Protein 2PG4 (pdb70)

InterPro domains:
  IPR036388 Winged helix-like DNA-binding domain superfamily [G3DSA:1.10.10.10] (1-94)
  IPR036390 Winged helix DNA-binding domain superfamily [SSF46785] (1-92)
  IPR054040 ArnR1-like, winged-helix domain [PF22166] (4-92)

B-factor: mean 49.23, std 8.47, range [29.25, 85.76]

Sequence (180 aa):
DDDETLRLQFGHLIRILPTLLEFEKKGYEPSLAEIVKASGVSEEKTFFGLKDRLIRRAGLVKEETLSYRVKTLKLTEEKGRRLAECLEKCRDVLDDETLRLQFGHLIRILPTLLEFEKKGYEPSLAEIVKASGVSEKTFFGLKDRLIR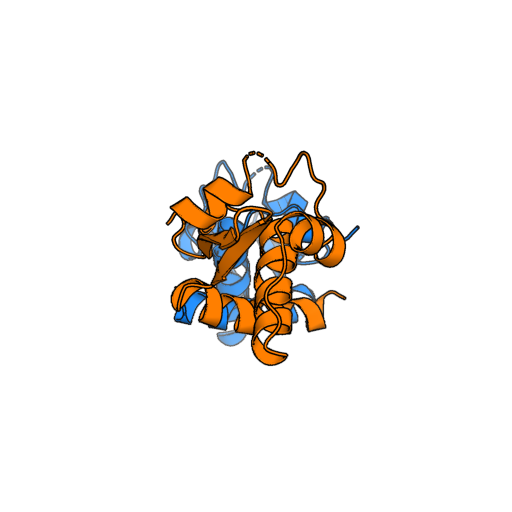AGLVKEETLSYRVKTLKLTEKGRRLAECLEKCRDVLG

Structure (mmCIF, N/CA/C/O backbone):
data_2PG4
#
_entry.id   2PG4
#
_cell.length_a   109.840
_cell.length_b   109.840
_cell.length_c   36.760
_cell.angle_alpha   90.000
_cell.angle_beta   90.000
_cell.angle_gamma   90.000
#
_symmetry.space_group_name_H-M   'P 4 21 2'
#
loop_
_entity.id
_entity.type
_entity.pdbx_description
1 polymer 'Uncharacterized protein'
2 non-polymer 'CHLORIDE ION'
3 non-polymer 1,2-ETHANEDIOL
4 non-polymer 'CITRIC ACID'
5 non-polymer DI(HYDROXYETHYL)ETHER
6 water water
#
loop_
_atom_site.group_PDB
_atom_site.id
_atom_site.type_symbol
_atom_site.label_atom_id
_atom_site.label_alt_id
_atom_site.label_comp_id
_atom_site.label_asym_id
_atom_site.label_entity_id
_atom_site.label_seq_id
_atom_site.pdbx_PDB_ins_code
_atom_site.Cartn_x
_atom_site.Cartn_y
_atom_site.Cartn_z
_atom_site.occupancy
_atom_site.B_iso_or_equiv
_atom_site.auth_seq_id
_atom_site.auth_comp_id
_atom_site.auth_asym_id
_atom_site.auth_atom_id
_atom_site.pdbx_PDB_model_num
ATOM 17 N N A ASP A 1 3 ? 69.548 33.545 12.913 0.50 55.21 2 ASP A N 1
ATOM 18 N N B ASP A 1 3 ? 69.298 32.691 12.715 0.50 70.02 2 ASP A N 1
ATOM 19 C CA A ASP A 1 3 ? 68.696 34.726 12.816 0.50 57.80 2 ASP A CA 1
ATOM 20 C CA B ASP A 1 3 ? 68.946 34.137 12.820 0.50 69.01 2 ASP A CA 1
ATOM 21 C C A ASP A 1 3 ? 67.199 34.447 12.595 0.50 61.04 2 ASP A C 1
ATOM 22 C C B ASP A 1 3 ? 67.419 34.328 12.612 0.50 67.74 2 ASP A C 1
ATOM 23 O O A ASP A 1 3 ? 66.438 35.410 12.391 0.50 60.06 2 ASP A O 1
ATOM 24 O O B ASP A 1 3 ? 66.906 35.449 12.452 0.50 68.06 2 ASP A O 1
ATOM 33 N N . ASP A 1 4 ? 66.739 33.185 12.626 1.00 63.54 3 ASP A N 1
ATOM 34 C CA . ASP A 1 4 ? 65.317 33.001 12.426 1.00 62.74 3 ASP A CA 1
ATOM 35 C C . ASP A 1 4 ? 64.580 33.809 13.516 1.00 61.88 3 ASP A C 1
ATOM 36 O O . ASP A 1 4 ? 64.950 33.770 14.690 1.00 61.98 3 ASP A O 1
ATOM 41 N N . GLU A 1 5 ? 63.583 34.586 13.104 1.00 58.98 4 GLU A N 1
ATOM 42 C CA . GLU A 1 5 ? 62.787 35.361 14.045 1.00 58.96 4 GLU A CA 1
ATOM 43 C C . GLU A 1 5 ? 61.841 34.433 14.797 1.00 54.98 4 GLU A C 1
ATOM 44 O O . GLU A 1 5 ? 61.267 34.838 15.804 1.00 55.25 4 GLU A O 1
ATOM 50 N N . THR A 1 6 ? 61.706 33.194 14.305 1.00 50.19 5 THR A N 1
ATOM 51 C CA . THR A 1 6 ? 61.057 32.104 15.028 1.00 48.81 5 THR A CA 1
ATOM 52 C C . THR A 1 6 ? 61.631 31.916 16.443 1.00 44.85 5 THR A C 1
ATOM 53 O O . THR A 1 6 ? 60.916 31.599 17.381 1.00 41.21 5 THR A O 1
ATOM 57 N N . LEU A 1 7 ? 62.935 32.104 16.578 1.00 43.82 6 LEU A N 1
ATOM 58 C CA . LEU A 1 7 ? 63.612 31.953 17.854 1.00 43.30 6 LEU A CA 1
ATOM 59 C C . LEU A 1 7 ? 63.163 32.983 18.893 1.00 42.00 6 LEU A C 1
ATOM 60 O O . LEU A 1 7 ? 63.225 32.731 20.070 1.00 41.80 6 LEU A O 1
ATOM 65 N N . ARG A 1 8 ? 62.658 34.119 18.426 1.00 44.05 7 ARG A N 1
ATOM 66 C CA . ARG A 1 8 ? 62.301 35.233 19.262 1.00 46.82 7 ARG A CA 1
ATOM 67 C C . ARG A 1 8 ? 60.887 35.107 19.770 1.00 45.69 7 ARG A C 1
ATOM 68 O O . ARG A 1 8 ? 60.475 35.897 20.603 1.00 46.41 7 ARG A O 1
ATOM 73 N N . LEU A 1 9 ? 60.135 34.126 19.268 1.00 43.81 8 LEU A N 1
ATOM 74 C CA . LEU A 1 9 ? 58.732 33.973 19.656 1.00 43.67 8 LEU A CA 1
ATOM 75 C C . LEU A 1 9 ? 58.634 33.297 21.044 1.00 42.85 8 LEU A C 1
ATOM 76 O O . LEU A 1 9 ? 59.581 32.686 21.516 1.00 40.15 8 LEU A O 1
ATOM 81 N N . GLN A 1 10 ? 57.507 33.502 21.705 1.00 40.90 9 GLN A N 1
ATOM 82 C CA . GLN A 1 10 ? 57.225 32.924 23.000 1.00 43.24 9 GLN A CA 1
ATOM 83 C C . GLN A 1 10 ? 56.765 31.487 22.769 1.00 42.51 9 GLN A C 1
ATOM 84 O O . GLN A 1 10 ? 56.097 31.179 21.778 1.00 39.20 9 GLN A O 1
ATOM 90 N N . PHE A 1 11 ? 57.117 30.602 23.691 1.00 41.02 10 PHE A N 1
ATOM 91 C CA . PHE A 1 11 ? 56.878 29.189 23.464 1.00 38.20 10 PHE A CA 1
ATOM 92 C C . PHE A 1 11 ? 55.383 28.953 23.460 1.00 41.04 10 PHE A C 1
ATOM 93 O O . PHE A 1 11 ? 54.877 28.274 22.569 1.00 43.49 10 PHE A O 1
ATOM 101 N N . GLY A 1 12 ? 54.679 29.514 24.449 1.00 42.01 11 GLY A N 1
ATOM 102 C CA . GLY A 1 12 ? 53.214 29.389 24.561 1.00 47.08 11 GLY A CA 1
ATOM 103 C C . GLY A 1 12 ? 52.375 29.790 23.349 1.00 48.46 11 GLY A C 1
ATOM 104 O O . GLY A 1 12 ? 51.485 29.050 22.928 1.00 51.61 11 GLY A O 1
ATOM 105 N N . HIS A 1 13 ? 52.654 30.969 22.814 1.00 48.86 12 HIS A N 1
ATOM 106 C CA . HIS A 1 13 ? 52.073 31.453 21.559 1.00 48.75 12 HIS A CA 1
ATOM 107 C C . HIS A 1 13 ? 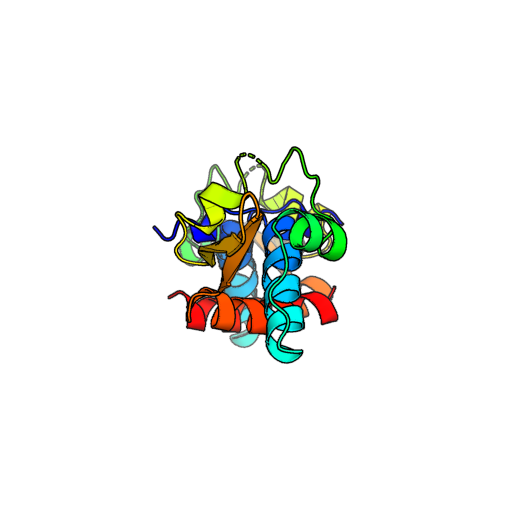52.282 30.497 20.385 1.00 49.16 12 HIS A C 1
ATOM 108 O O . HIS A 1 13 ? 51.377 30.271 19.568 1.00 50.47 12 HIS A O 1
ATOM 115 N N . LEU A 1 14 ? 53.484 29.956 20.271 1.00 48.88 13 LEU A N 1
ATOM 116 C CA . LEU A 1 14 ? 53.800 28.963 19.232 1.00 48.92 13 LEU A CA 1
ATOM 117 C C . LEU A 1 14 ? 53.029 27.646 19.413 1.00 48.66 13 LEU A C 1
ATOM 118 O O . LEU A 1 14 ? 52.387 27.175 18.512 1.00 47.77 13 LEU A O 1
ATOM 123 N N . ILE A 1 15 ? 53.142 27.066 20.598 1.00 47.35 14 ILE A N 1
ATOM 124 C CA . ILE A 1 15 ? 52.526 25.793 20.935 1.00 46.59 14 ILE A CA 1
ATOM 125 C C . ILE A 1 15 ? 50.992 25.821 20.895 1.00 47.86 14 ILE A C 1
ATOM 126 O O . ILE A 1 15 ? 50.322 24.779 20.720 1.00 45.55 14 ILE A O 1
ATOM 131 N N . ARG A 1 16 ? 50.443 27.021 21.055 1.00 49.01 15 ARG A N 1
ATOM 132 C CA . ARG A 1 16 ? 49.007 27.263 20.875 1.00 49.51 15 ARG A CA 1
ATOM 133 C C . ARG A 1 16 ? 48.546 27.434 19.410 1.00 47.80 15 ARG A C 1
ATOM 134 O O . ARG A 1 16 ? 47.688 26.689 18.950 1.00 43.15 15 ARG A O 1
ATOM 142 N N . ILE A 1 17 ? 49.111 28.416 18.704 1.00 47.80 16 ILE A N 1
ATOM 143 C CA . ILE A 1 17 ? 48.618 28.795 17.375 1.00 47.72 16 ILE A CA 1
ATOM 144 C C . ILE A 1 17 ? 48.991 27.800 16.302 1.00 45.56 16 ILE A C 1
ATOM 145 O O . ILE A 1 17 ? 48.174 27.472 15.502 1.00 44.53 16 ILE A O 1
ATOM 150 N N . LEU A 1 18 ? 50.208 27.278 16.336 1.00 46.22 17 LEU A N 1
ATOM 151 C CA . LEU A 1 18 ? 50.705 26.471 15.224 1.00 46.24 17 LEU A CA 1
ATOM 152 C C . LEU A 1 18 ? 50.045 25.087 15.143 1.00 46.10 17 LEU A C 1
ATOM 153 O O . LEU A 1 18 ? 49.565 24.705 14.075 1.00 44.00 17 LEU A O 1
ATOM 158 N N . PRO A 1 19 ? 50.006 24.320 16.262 1.00 43.57 18 PRO A N 1
ATOM 159 C CA . PRO A 1 19 ? 49.073 23.184 16.317 1.00 43.21 18 PRO A CA 1
ATOM 160 C C . PRO A 1 19 ? 47.579 23.435 16.026 1.00 43.69 18 PRO A C 1
ATOM 161 O O . PRO A 1 19 ? 46.929 22.579 15.409 1.00 41.93 18 PRO A O 1
ATOM 165 N N . THR A 1 20 ? 47.006 24.546 16.498 1.00 44.72 19 THR A N 1
ATOM 166 C CA . THR A 1 20 ? 45.602 24.828 16.170 1.00 45.19 19 THR A CA 1
ATOM 167 C C . THR A 1 20 ? 45.411 24.891 14.623 1.00 45.62 19 THR A C 1
ATOM 168 O O . THR A 1 20 ? 44.484 24.310 14.052 1.00 49.55 19 THR A O 1
ATOM 172 N N . LEU A 1 21 ? 46.303 25.591 13.934 1.00 44.89 20 LEU A N 1
ATOM 173 C CA . LEU A 1 21 ? 46.193 25.713 12.486 1.00 41.70 20 LEU A CA 1
ATOM 174 C C . LEU A 1 21 ? 46.422 24.385 11.755 1.00 40.00 20 LEU A C 1
ATOM 175 O O . LEU A 1 21 ? 45.774 24.099 10.734 1.00 38.29 20 LEU A O 1
ATOM 180 N N . LEU A 1 22 ? 47.354 23.572 12.244 1.00 37.62 21 LEU A N 1
ATOM 181 C CA . LEU A 1 22 ? 47.521 22.209 11.691 1.00 42.11 21 LEU A CA 1
ATOM 182 C C . LEU A 1 22 ? 46.240 21.328 11.850 1.00 44.81 21 LEU A C 1
ATOM 183 O O . LEU A 1 22 ? 45.867 20.564 10.959 1.00 43.55 21 LEU A O 1
ATOM 188 N N . GLU A 1 23 ? 45.562 21.463 12.980 1.00 46.38 22 GLU A N 1
ATOM 189 C CA . GLU A 1 23 ? 44.393 20.640 13.255 1.00 46.77 22 GLU A CA 1
ATOM 190 C C . GLU A 1 23 ? 43.181 21.037 12.410 1.00 44.15 22 GLU A C 1
ATOM 191 O O . GLU A 1 23 ? 42.450 20.165 11.967 1.00 44.14 22 GLU A O 1
ATOM 197 N N . PHE A 1 24 ? 42.982 22.341 12.181 1.00 42.12 23 PHE A N 1
ATOM 198 C CA . PHE A 1 24 ? 42.003 22.840 11.203 1.00 37.35 23 PHE A CA 1
ATOM 199 C C . PHE A 1 24 ? 42.327 22.331 9.807 1.00 38.52 23 PHE A C 1
ATOM 200 O O . PHE A 1 24 ? 41.446 21.872 9.081 1.00 41.11 23 PHE A O 1
ATOM 208 N N . GLU A 1 25 ? 43.586 22.418 9.422 1.00 40.46 24 GLU A N 1
ATOM 209 C CA . GLU A 1 25 ? 44.029 21.960 8.104 1.00 41.50 24 GLU A CA 1
ATOM 210 C C . GLU A 1 25 ? 43.808 20.463 7.870 1.00 42.69 24 GLU A C 1
ATOM 211 O O . GLU A 1 25 ? 43.400 20.053 6.790 1.00 40.53 24 GLU A O 1
ATOM 217 N N . LYS A 1 26 ? 44.110 19.643 8.878 1.00 44.23 25 LYS A N 1
ATOM 218 C CA . LYS A 1 26 ? 43.830 18.213 8.795 1.00 44.15 25 LYS A CA 1
ATOM 219 C C . LYS A 1 26 ? 42.327 17.960 8.623 1.00 43.46 25 LYS A C 1
ATOM 220 O O . LYS A 1 26 ? 41.947 17.036 7.945 1.00 43.09 25 LYS A O 1
ATOM 226 N N . LYS A 1 27 ? 41.474 18.797 9.195 1.00 43.71 26 LYS A N 1
ATOM 227 C CA . LYS A 1 27 ? 40.019 18.662 8.995 1.00 46.03 26 LYS A CA 1
ATOM 228 C C . LYS A 1 27 ? 39.477 19.270 7.684 1.00 43.00 26 LYS A C 1
ATOM 229 O O . LYS A 1 27 ? 38.290 19.177 7.426 1.00 42.00 26 LYS A O 1
ATOM 235 N N . GLY A 1 28 ? 40.327 19.934 6.890 1.00 42.85 27 GLY A N 1
ATOM 236 C CA . GLY A 1 28 ? 39.899 20.662 5.687 1.00 40.37 27 GLY A CA 1
ATOM 237 C C . GLY A 1 28 ? 39.247 22.041 5.907 1.00 41.53 27 GLY A C 1
ATOM 238 O O . GLY A 1 28 ? 38.649 22.584 4.997 1.00 41.98 27 GLY A O 1
ATOM 239 N N . TYR A 1 29 ? 39.387 22.629 7.089 1.00 38.38 28 TYR A N 1
ATOM 240 C CA . TYR A 1 29 ? 38.676 23.857 7.420 1.00 39.61 28 TYR A CA 1
ATOM 241 C C . TYR A 1 29 ? 39.611 25.065 7.353 1.00 38.86 28 TYR A C 1
ATOM 242 O O . TYR A 1 29 ? 40.743 24.994 7.810 1.00 40.72 28 TYR A O 1
ATOM 251 N N . GLU A 1 30 ? 39.105 26.141 6.743 1.00 40.77 29 GLU A N 1
ATOM 252 C CA . GLU A 1 30 ? 39.745 27.452 6.661 1.00 40.86 29 GLU A CA 1
ATOM 253 C C . GLU A 1 30 ? 39.170 28.441 7.657 1.00 40.18 29 GLU A C 1
ATOM 254 O O . GLU A 1 30 ? 38.129 29.064 7.371 1.00 38.55 29 GLU A O 1
ATOM 260 N N . PRO A 1 31 ? 39.858 28.616 8.806 1.00 39.67 30 PRO A N 1
ATOM 261 C CA . PRO A 1 31 ? 39.326 29.417 9.875 1.00 40.65 30 PRO A CA 1
ATOM 262 C C . PRO A 1 31 ? 39.644 30.909 9.744 1.00 42.68 30 PRO A C 1
ATOM 263 O O . PRO A 1 31 ? 40.706 31.304 9.193 1.00 44.57 30 PRO A O 1
ATOM 267 N N . SER A 1 32 ? 38.725 31.719 10.254 1.00 39.81 31 SER A N 1
ATOM 268 C CA . SER A 1 32 ? 38.916 33.171 10.308 1.00 38.21 31 SER A CA 1
ATOM 269 C C . SER A 1 32 ? 39.922 33.513 11.398 1.00 38.44 31 SER A C 1
ATOM 270 O O . SER A 1 32 ? 40.195 32.711 12.262 1.00 41.26 31 SER A O 1
ATOM 273 N N . LEU A 1 33 ? 40.501 34.705 11.352 1.00 40.57 32 LEU A N 1
ATOM 274 C CA . LEU A 1 33 ? 41.456 35.141 12.400 1.00 40.99 32 LEU A CA 1
ATOM 275 C C . LEU A 1 33 ? 40.832 35.018 13.780 1.00 39.18 32 LEU A C 1
ATOM 276 O O . LEU A 1 33 ? 41.482 34.660 14.720 1.00 41.93 32 LEU A O 1
ATOM 281 N N . ALA A 1 34 ? 39.543 35.327 13.865 1.00 39.61 33 ALA A N 1
ATOM 282 C CA . ALA A 1 34 ? 38.773 35.261 15.077 1.00 41.53 33 ALA A CA 1
ATOM 283 C C . ALA A 1 34 ? 38.644 33.785 15.586 1.00 43.66 33 ALA A C 1
ATOM 284 O O . ALA A 1 34 ? 38.741 33.524 16.792 1.00 42.11 33 ALA A O 1
ATOM 286 N N . GLU A 1 35 ? 38.405 32.833 14.673 1.00 42.47 34 GLU A N 1
ATOM 287 C CA . GLU A 1 35 ? 38.270 31.404 15.040 1.00 42.16 34 GLU A CA 1
ATOM 288 C C . GLU A 1 35 ? 39.606 30.857 15.465 1.00 44.19 34 GLU A C 1
ATOM 289 O O . GLU A 1 35 ? 39.679 30.024 16.377 1.00 45.49 34 GLU A O 1
ATOM 295 N N . ILE A 1 36 ? 40.669 31.289 14.775 1.00 42.24 35 ILE A N 1
ATOM 296 C CA . ILE A 1 36 ? 42.034 30.926 15.163 1.00 40.76 35 ILE A CA 1
ATOM 297 C C . ILE A 1 36 ? 42.355 31.363 16.593 1.00 41.67 35 ILE A C 1
ATOM 298 O O . ILE A 1 36 ? 42.925 30.591 17.397 1.00 43.83 35 ILE A O 1
ATOM 303 N N . VAL A 1 37 ? 42.019 32.605 16.921 1.00 42.32 36 VAL A N 1
ATOM 304 C CA . VAL A 1 37 ? 42.237 33.102 18.282 1.00 44.02 36 VAL A CA 1
ATOM 305 C C . VAL A 1 37 ? 41.429 32.296 19.303 1.00 44.31 36 VAL A C 1
ATOM 306 O O . VAL A 1 37 ? 41.954 31.859 20.336 1.00 44.83 36 VAL A O 1
ATOM 310 N N . LYS A 1 38 ? 40.153 32.124 19.006 1.00 43.97 37 LYS A N 1
ATOM 311 C CA . LYS A 1 38 ? 39.208 31.416 19.859 1.00 42.38 37 LYS A CA 1
ATOM 312 C C . LYS A 1 38 ? 39.630 29.989 20.121 1.00 44.58 37 LYS A C 1
ATOM 313 O O . LYS A 1 38 ? 39.673 29.590 21.275 1.00 43.81 37 LYS A O 1
ATOM 317 N N . ALA A 1 39 ? 39.927 29.210 19.069 1.00 42.57 38 ALA A N 1
ATOM 318 C CA . ALA A 1 39 ? 40.377 27.790 19.243 1.00 44.23 38 ALA A CA 1
ATOM 319 C C . ALA A 1 39 ? 41.741 27.660 19.958 1.00 46.05 38 ALA A C 1
ATOM 320 O O . ALA A 1 39 ? 41.956 26.750 20.771 1.00 47.84 38 ALA A O 1
ATOM 322 N N . SER A 1 40 ? 42.667 28.575 19.673 1.00 48.86 39 SER A N 1
ATOM 323 C CA . SER A 1 40 ? 44.064 28.525 20.240 1.00 45.88 39 SER A CA 1
ATOM 324 C C . SER A 1 40 ? 44.187 28.992 21.675 1.00 44.67 39 SER A C 1
ATOM 325 O O . SER A 1 40 ? 45.043 28.526 22.403 1.00 47.68 39 SER A O 1
ATOM 328 N N . GLY A 1 41 ? 43.390 29.957 22.083 1.00 45.33 40 GLY A N 1
ATOM 329 C CA . GLY A 1 41 ? 43.440 30.415 23.463 1.00 45.55 40 GLY A CA 1
ATOM 330 C C . GLY A 1 41 ? 44.399 31.580 23.685 1.00 46.93 40 GLY A C 1
ATOM 331 O O . GLY A 1 41 ? 44.564 32.016 24.803 1.00 45.28 40 GLY A O 1
ATOM 332 N N . VAL A 1 42 ? 44.991 32.146 22.630 1.00 48.56 41 VAL A N 1
ATOM 333 C CA . VAL A 1 42 ? 45.754 33.387 22.801 1.00 48.69 41 VAL A CA 1
ATOM 334 C C . VAL A 1 42 ? 44.759 34.546 23.001 1.00 48.11 41 VAL A C 1
ATOM 335 O O . VAL A 1 42 ? 43.588 34.423 22.684 1.00 45.77 41 VAL A O 1
ATOM 339 N N . SER A 1 43 ? 45.209 35.659 23.574 1.00 47.98 42 SER A N 1
ATOM 340 C CA . SER A 1 43 ? 44.304 36.789 23.724 1.00 47.92 42 SER A CA 1
ATOM 341 C C . SER A 1 43 ? 44.198 37.493 22.373 1.00 46.35 42 SER A C 1
ATOM 342 O O . SER A 1 43 ? 45.173 37.528 21.588 1.00 48.33 42 SER A O 1
ATOM 345 N N A GLU A 1 44 ? 43.027 38.035 22.072 0.50 46.54 43 GLU A N 1
ATOM 346 N N B GLU A 1 44 ? 43.016 38.041 22.098 0.50 46.34 43 GLU A N 1
ATOM 347 C CA A GLU A 1 44 ? 42.852 38.761 20.820 0.50 45.30 43 GLU A CA 1
ATOM 348 C CA B GLU A 1 44 ? 42.774 38.812 20.877 0.50 44.91 43 GLU A CA 1
ATOM 349 C C A GLU A 1 44 ? 43.712 40.026 20.793 0.50 44.89 43 GLU A C 1
ATOM 350 C C B GLU A 1 44 ? 43.729 39.993 20.812 0.50 44.56 43 GLU A C 1
ATOM 351 O O A GLU A 1 44 ? 44.236 40.387 19.746 0.50 44.47 43 GLU A O 1
ATOM 352 O O B GLU A 1 44 ? 44.306 40.273 19.768 0.50 43.69 43 GLU A O 1
ATOM 363 N N . LYS A 1 45 ? 43.890 40.665 21.946 1.00 45.37 44 LYS A N 1
ATOM 364 C CA . LYS A 1 45 ? 44.784 41.820 22.064 1.00 45.83 44 LYS A CA 1
ATOM 365 C C . LYS A 1 45 ? 46.255 41.467 21.745 1.00 44.75 44 LYS A C 1
ATOM 366 O O . LYS A 1 45 ? 46.867 42.116 20.913 1.00 46.71 44 LYS A O 1
ATOM 372 N N . THR A 1 46 ? 46.800 40.434 22.371 1.00 43.23 45 THR A N 1
ATOM 373 C CA . THR A 1 46 ? 48.112 39.871 21.973 1.00 45.42 45 THR A CA 1
ATOM 374 C C . THR A 1 46 ? 48.229 39.514 20.470 1.00 44.45 45 THR A C 1
ATOM 375 O O . THR A 1 46 ? 49.254 39.776 19.852 1.00 45.28 45 THR A O 1
ATOM 379 N N . PHE A 1 47 ? 47.194 38.891 19.906 1.00 43.97 46 PHE A N 1
ATOM 380 C CA . PHE A 1 47 ? 47.175 38.526 18.474 1.00 43.12 46 PHE A CA 1
ATOM 381 C C . PHE A 1 47 ? 47.253 39.735 17.537 1.00 47.04 46 PHE A C 1
ATOM 382 O O . PHE A 1 47 ? 48.168 39.871 16.713 1.00 49.19 46 PHE A O 1
ATOM 390 N N . PHE A 1 48 ? 46.309 40.652 17.700 1.00 49.24 47 PHE A N 1
ATOM 391 C CA . PHE A 1 48 ? 46.161 41.779 16.791 1.00 48.11 47 PHE A CA 1
ATOM 392 C C . PHE A 1 48 ? 47.091 42.936 17.050 1.00 46.79 47 PHE A C 1
ATOM 393 O O . PHE A 1 48 ? 47.111 43.880 16.270 1.00 44.67 47 PHE A O 1
ATOM 406 N N . GLY A 1 50 ? 50.405 42.506 17.614 1.00 43.33 49 GLY A N 1
ATOM 407 C CA . GLY A 1 50 ? 51.774 42.094 17.289 1.00 43.26 49 GLY A CA 1
ATOM 408 C C . GLY A 1 50 ? 52.017 40.641 16.916 1.00 42.11 49 GLY A C 1
ATOM 409 O O . GLY A 1 50 ? 52.815 40.364 16.042 1.00 45.24 49 GLY A O 1
ATOM 410 N N . LEU A 1 51 ? 51.367 39.701 17.573 1.00 40.94 50 LEU A N 1
ATOM 411 C CA . LEU A 1 51 ? 51.688 38.263 17.360 1.00 41.56 50 LEU A CA 1
ATOM 412 C C . LEU A 1 51 ? 51.514 37.766 15.922 1.00 41.57 50 LEU A C 1
ATOM 413 O O . LEU A 1 51 ? 52.417 37.152 15.337 1.00 44.05 50 LEU A O 1
ATOM 418 N N . LYS A 1 52 ? 50.357 38.023 15.349 1.00 41.00 51 LYS A N 1
ATOM 419 C CA . LYS A 1 52 ? 50.105 37.694 13.955 1.00 42.63 51 LYS A CA 1
ATOM 420 C C . LYS A 1 52 ? 51.228 38.109 13.021 1.00 43.00 51 LYS A C 1
ATOM 421 O O . LYS A 1 52 ? 51.732 37.319 12.239 1.00 44.18 51 LYS A O 1
ATOM 427 N N . ASP A 1 53 ? 51.592 39.370 13.080 1.00 44.03 52 ASP A N 1
ATOM 428 C CA . ASP A 1 53 ? 52.614 39.884 12.175 1.00 44.50 52 ASP A CA 1
ATOM 429 C C . ASP A 1 53 ? 53.986 39.258 12.439 1.00 42.17 52 ASP A C 1
ATOM 430 O O . ASP A 1 53 ? 54.771 39.117 11.510 1.00 42.69 52 ASP A O 1
ATOM 435 N N . ARG A 1 54 ? 54.260 38.856 13.680 1.00 39.81 53 ARG A N 1
ATOM 436 C CA . ARG A 1 54 ? 55.516 38.182 14.003 1.00 42.54 53 ARG A CA 1
ATOM 437 C C . ARG A 1 54 ? 55.579 36.787 13.425 1.00 43.08 53 ARG A C 1
ATOM 438 O O . ARG A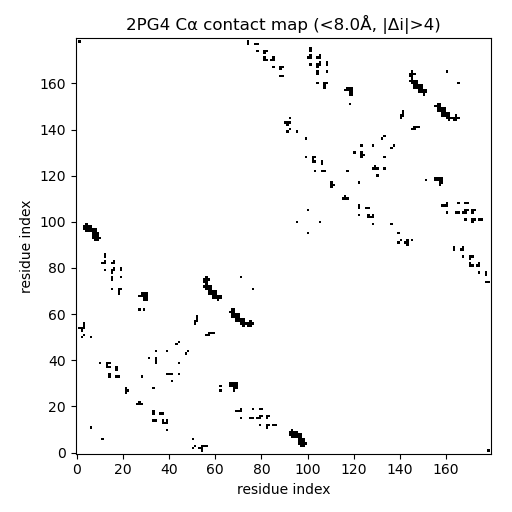 1 54 ? 56.671 36.325 13.034 1.00 45.41 53 ARG A O 1
ATOM 446 N N . LEU A 1 55 ? 54.438 36.095 13.411 1.00 45.01 54 LEU A N 1
ATOM 447 C CA . LEU A 1 55 ? 54.362 34.752 12.814 1.00 43.33 54 LEU A CA 1
ATOM 448 C C . LEU A 1 55 ? 54.537 34.853 11.308 1.00 44.96 54 LEU A C 1
ATOM 449 O O . LEU A 1 55 ? 55.173 34.007 10.703 1.00 44.53 54 LEU A O 1
ATOM 454 N N . ILE A 1 56 ? 53.971 35.905 10.703 1.00 46.86 55 ILE A N 1
ATOM 455 C CA . ILE A 1 56 ? 54.213 36.184 9.282 1.00 45.46 55 ILE A CA 1
ATOM 456 C C . ILE A 1 56 ? 55.715 36.487 8.998 1.00 47.54 55 ILE A C 1
ATOM 457 O O . ILE A 1 56 ? 56.323 35.875 8.109 1.00 45.34 55 ILE A O 1
ATOM 462 N N A ARG A 1 57 ? 56.281 37.434 9.742 0.50 48.84 56 ARG A N 1
ATOM 463 N N B ARG A 1 57 ? 56.282 37.432 9.750 0.50 48.90 56 ARG A N 1
ATOM 464 C CA A ARG A 1 57 ? 57.696 37.772 9.630 0.50 49.08 56 ARG A CA 1
ATOM 465 C CA B ARG A 1 57 ? 57.700 37.778 9.644 0.50 49.21 56 ARG A CA 1
ATOM 466 C C A ARG A 1 57 ? 58.572 36.531 9.738 0.50 47.61 56 ARG A C 1
ATOM 467 C C B ARG A 1 57 ? 58.574 36.536 9.742 0.50 47.68 56 ARG A C 1
ATOM 468 O O A ARG A 1 57 ? 59.467 36.331 8.930 0.50 51.06 56 ARG A O 1
ATOM 469 O O B ARG A 1 57 ? 59.468 36.338 8.933 0.50 51.13 56 ARG A O 1
ATOM 484 N N . ALA A 1 58 ? 58.312 35.704 10.743 1.00 46.74 57 ALA A N 1
ATOM 485 C CA . ALA A 1 58 ? 59.084 34.480 10.974 1.00 42.83 57 ALA A CA 1
ATOM 486 C C . ALA A 1 58 ? 58.926 33.350 9.941 1.00 43.36 57 ALA A C 1
ATOM 487 O O . ALA A 1 58 ? 59.563 32.287 10.086 1.00 43.85 57 ALA A O 1
ATOM 489 N N . GLY A 1 59 ? 58.101 33.556 8.900 1.00 44.54 58 GLY A N 1
ATOM 490 C CA . GLY A 1 59 ? 58.001 32.594 7.776 1.00 41.87 58 GLY A CA 1
ATOM 491 C C . GLY A 1 59 ? 57.165 31.377 8.120 1.00 40.76 58 GLY A C 1
ATOM 492 O O . GLY A 1 59 ? 57.275 30.325 7.471 1.00 39.80 58 GLY A O 1
ATOM 493 N N . LEU A 1 60 ? 56.311 31.526 9.137 1.00 40.37 59 LEU A N 1
ATOM 494 C CA . LEU A 1 60 ? 55.545 30.392 9.703 1.00 41.70 59 LEU A CA 1
ATOM 495 C C . LEU A 1 60 ? 54.122 30.298 9.153 1.00 40.97 59 LEU A C 1
ATOM 496 O O . LEU A 1 60 ? 53.513 29.216 9.145 1.00 42.25 59 LEU A O 1
ATOM 501 N N . VAL A 1 61 ? 53.597 31.438 8.715 1.00 40.88 60 VAL A N 1
ATOM 502 C CA . VAL A 1 61 ? 52.230 31.528 8.200 1.00 42.24 60 VAL A CA 1
ATOM 503 C C . VAL A 1 61 ? 52.177 32.623 7.160 1.00 44.50 60 VAL A C 1
ATOM 504 O O . VAL A 1 61 ? 53.028 33.488 7.130 1.00 44.27 60 VAL A O 1
ATOM 508 N N . LYS A 1 62 ? 51.158 32.567 6.313 1.00 45.64 61 LYS A N 1
ATOM 509 C CA . LYS A 1 62 ? 50.841 33.672 5.435 1.00 48.86 61 LYS A CA 1
ATOM 510 C C . LYS A 1 62 ? 49.361 33.995 5.545 1.00 43.78 61 LYS A C 1
ATOM 511 O O . LYS A 1 62 ? 48.558 33.107 5.684 1.00 43.97 61 LYS A O 1
ATOM 517 N N . GLU A 1 63 ? 49.026 35.278 5.515 1.00 44.96 62 GLU A N 1
ATOM 518 C CA . GLU A 1 63 ? 47.646 35.761 5.610 1.00 44.25 62 GLU A CA 1
ATOM 519 C C . GLU A 1 63 ? 47.014 35.817 4.228 1.00 45.40 62 GLU A C 1
ATOM 520 O O . GLU A 1 63 ? 47.645 36.278 3.260 1.00 47.17 62 GLU A O 1
ATOM 526 N N . GLU A 1 64 ? 45.781 35.333 4.135 1.00 45.35 63 GLU A N 1
ATOM 527 C CA . GLU A 1 64 ? 45.038 35.362 2.893 1.00 46.73 63 GLU A CA 1
ATOM 528 C C . GLU A 1 64 ? 43.623 35.847 3.159 1.00 47.19 63 GLU A C 1
ATOM 529 O O . GLU A 1 64 ? 43.099 35.712 4.258 1.00 48.34 63 GLU A O 1
ATOM 535 N N . THR A 1 65 ? 43.017 36.414 2.136 1.00 48.66 64 THR A N 1
ATOM 536 C CA . THR A 1 65 ? 41.603 36.764 2.159 1.00 49.12 64 THR A CA 1
ATOM 537 C C . THR A 1 65 ? 40.757 35.511 2.099 1.00 50.01 64 THR A C 1
ATOM 538 O O . THR A 1 65 ? 40.968 34.680 1.216 1.00 52.77 64 THR A O 1
ATOM 542 N N . LEU A 1 66 ? 39.805 35.395 3.024 1.00 48.67 65 LEU A N 1
ATOM 543 C CA . LEU A 1 66 ? 38.834 34.305 3.037 1.00 50.61 65 LEU A CA 1
ATOM 544 C C . LEU A 1 66 ? 37.567 34.762 2.265 1.00 54.02 65 LEU A C 1
ATOM 545 O O . LEU A 1 66 ? 37.209 34.235 1.180 1.00 51.34 65 LEU A O 1
ATOM 550 N N . SER A 1 67 ? 36.911 35.787 2.798 1.00 56.54 66 SER A N 1
ATOM 551 C CA . SER A 1 67 ? 35.838 36.459 2.072 1.00 57.97 66 SER A CA 1
ATOM 552 C C . SER A 1 67 ? 35.879 37.969 2.370 1.00 59.45 66 SER A C 1
ATOM 553 O O . SER A 1 67 ? 36.888 38.493 2.875 1.00 61.26 66 SER A O 1
ATOM 556 N N . TYR A 1 68 ? 34.832 38.690 2.004 1.00 57.47 67 TYR A N 1
ATOM 557 C CA . TYR A 1 68 ? 34.770 40.110 2.338 1.00 58.38 67 TYR A CA 1
ATOM 558 C C . TYR A 1 68 ? 34.978 40.334 3.832 1.00 58.34 67 TYR A C 1
ATOM 559 O O . TYR A 1 68 ? 34.198 39.821 4.663 1.00 58.41 67 TYR A O 1
ATOM 568 N N . ARG A 1 69 ? 36.014 41.090 4.193 1.00 56.03 68 ARG A N 1
ATOM 569 C CA . ARG A 1 69 ? 36.198 41.461 5.599 1.00 54.46 68 ARG A CA 1
ATOM 570 C C . ARG A 1 69 ? 36.768 40.315 6.461 1.00 55.30 68 ARG A C 1
ATOM 571 O O . ARG A 1 69 ? 36.922 40.482 7.683 1.00 57.42 68 ARG A O 1
ATOM 573 N N . VAL A 1 70 ? 37.097 39.172 5.851 1.00 49.72 69 VAL A N 1
ATOM 574 C CA . VAL A 1 70 ? 37.514 38.001 6.629 1.00 49.19 69 VAL A CA 1
ATOM 575 C C . VAL A 1 70 ? 38.793 37.420 6.056 1.00 46.51 69 VAL A C 1
ATOM 576 O O . VAL A 1 70 ? 38.857 37.086 4.863 1.00 38.65 69 VAL A O 1
ATOM 580 N N . LYS A 1 71 ? 39.798 37.344 6.940 1.00 45.69 70 LYS A N 1
ATOM 581 C CA . LYS A 1 71 ? 41.138 36.845 6.631 1.00 45.07 70 LYS A CA 1
ATOM 582 C C . LYS A 1 71 ? 41.385 35.519 7.340 1.00 42.29 70 LYS A C 1
ATOM 583 O O . LYS A 1 71 ? 40.753 35.189 8.325 1.00 38.74 70 LYS A O 1
ATOM 589 N N . THR A 1 72 ? 42.327 34.764 6.819 1.00 41.57 71 THR A N 1
ATOM 590 C CA . THR A 1 72 ? 42.738 33.516 7.428 1.00 40.91 71 THR A CA 1
ATOM 591 C C . THR A 1 72 ? 44.260 33.503 7.460 1.00 42.02 71 THR A C 1
ATOM 592 O O . THR A 1 72 ? 44.916 34.385 6.867 1.00 38.88 71 THR A O 1
ATOM 596 N N . LEU A 1 73 ? 44.825 32.563 8.208 1.00 43.27 72 LEU A N 1
ATOM 597 C CA . LEU A 1 73 ? 46.265 32.261 8.134 1.00 41.18 72 LEU A CA 1
ATOM 598 C C . LEU A 1 73 ? 46.422 30.912 7.497 1.00 45.67 72 LEU A C 1
ATOM 599 O O . LEU A 1 73 ? 45.686 29.983 7.857 1.00 42.23 72 LEU A O 1
ATOM 604 N N . LYS A 1 74 ? 47.360 30.815 6.534 1.00 44.49 73 LYS A N 1
ATOM 605 C CA . LYS A 1 74 ? 47.797 29.526 5.984 1.00 47.21 73 LYS A CA 1
ATOM 606 C C . LYS A 1 74 ? 49.216 29.170 6.497 1.00 46.18 73 LYS A C 1
ATOM 607 O O . LYS A 1 74 ? 50.129 29.984 6.447 1.00 46.28 73 LYS A O 1
ATOM 611 N N . LEU A 1 75 ? 49.390 27.956 6.990 1.00 44.59 74 LEU A N 1
ATOM 612 C CA . LEU A 1 75 ? 50.711 27.465 7.325 1.00 43.03 74 LEU A CA 1
ATOM 613 C C . LEU A 1 75 ? 51.646 27.411 6.106 1.00 42.50 74 LEU A C 1
ATOM 614 O O . LEU A 1 75 ? 51.204 27.114 5.018 1.00 40.31 74 LEU A O 1
ATOM 619 N N . THR A 1 76 ? 52.933 27.731 6.302 1.00 44.17 75 THR A N 1
ATOM 620 C CA . THR A 1 76 ? 53.969 27.545 5.276 1.00 41.62 75 THR A CA 1
ATOM 621 C C . THR A 1 76 ? 54.454 26.104 5.499 1.00 44.47 75 THR A C 1
ATOM 622 O O . THR A 1 76 ? 54.057 25.486 6.494 1.00 45.26 75 THR A O 1
ATOM 626 N N A GLU A 1 77 ? 55.276 25.567 4.594 0.50 44.15 76 GLU A N 1
ATOM 627 N N B GLU A 1 77 ? 55.275 25.553 4.598 0.50 44.61 76 GLU A N 1
ATOM 628 C CA A GLU A 1 77 ? 55.805 24.210 4.770 0.50 43.97 76 GLU A CA 1
ATOM 629 C CA B GLU A 1 77 ? 55.817 24.206 4.823 0.50 44.95 76 GLU A CA 1
ATOM 630 C C A GLU A 1 77 ? 56.651 24.114 6.065 0.50 44.07 76 GLU A C 1
ATOM 631 C C B GLU A 1 77 ? 56.568 24.164 6.150 0.50 44.36 76 GLU A C 1
ATOM 632 O O A GLU A 1 77 ? 56.586 23.112 6.778 0.50 43.86 76 GLU A O 1
ATOM 633 O O B GLU A 1 77 ? 56.382 23.244 6.953 0.50 43.46 76 GLU A O 1
ATOM 644 N N . LYS A 1 78 ? 57.412 25.169 6.365 1.00 43.81 77 LYS A N 1
ATOM 645 C CA . LYS A 1 78 ? 58.134 25.324 7.634 1.00 43.57 77 LYS A CA 1
ATOM 646 C C . LYS A 1 78 ? 57.239 25.448 8.867 1.00 46.02 77 LYS A C 1
ATOM 647 O O . LYS A 1 78 ? 57.567 24.913 9.923 1.00 48.91 77 LYS A O 1
ATOM 653 N N . GLY A 1 79 ? 56.137 26.196 8.751 1.00 44.48 78 GLY A N 1
ATOM 654 C CA . GLY A 1 79 ? 55.192 26.320 9.839 1.00 43.39 78 GLY A CA 1
ATOM 655 C C . GLY A 1 79 ? 54.502 25.011 10.104 1.00 42.40 78 GLY A C 1
ATOM 656 O O . GLY A 1 79 ? 54.255 24.670 11.243 1.00 43.25 78 GLY A O 1
ATOM 657 N N . ARG A 1 80 ? 54.192 24.263 9.050 1.00 43.72 79 ARG A N 1
ATOM 658 C CA . ARG A 1 80 ? 53.581 22.937 9.204 1.00 45.45 79 ARG A CA 1
ATOM 659 C C . ARG A 1 80 ? 54.562 21.897 9.751 1.00 45.25 79 ARG A C 1
ATOM 660 O O . ARG A 1 80 ? 54.188 21.056 10.557 1.00 46.01 79 ARG A O 1
ATOM 668 N N . ARG A 1 81 ? 55.809 21.936 9.301 1.00 44.12 80 ARG A N 1
ATOM 669 C CA . ARG A 1 81 ? 56.815 21.057 9.853 1.00 45.96 80 ARG A CA 1
ATOM 670 C C . ARG A 1 81 ? 56.992 21.295 11.366 1.00 44.90 80 ARG A C 1
ATOM 671 O O . ARG A 1 81 ? 57.049 20.334 12.154 1.00 45.88 80 ARG A O 1
ATOM 679 N N . LEU A 1 82 ? 57.068 22.564 11.764 1.00 41.94 81 LEU A N 1
ATOM 680 C CA . LEU A 1 82 ? 57.183 22.935 13.173 1.00 43.01 81 LEU A CA 1
ATOM 681 C C . LEU A 1 82 ? 55.923 22.625 13.983 1.00 42.96 81 LEU A C 1
ATOM 682 O O . LEU A 1 82 ? 56.037 22.112 15.096 1.00 43.91 81 LEU A O 1
ATOM 687 N N . ALA A 1 83 ? 54.736 22.943 13.444 1.00 39.68 82 ALA A N 1
ATOM 688 C CA . ALA A 1 83 ? 53.460 22.579 14.049 1.00 39.03 82 ALA A CA 1
ATOM 689 C C . ALA A 1 83 ? 53.414 21.101 14.510 1.00 43.55 82 ALA A C 1
ATOM 690 O O . ALA A 1 83 ? 52.999 20.793 15.639 1.00 40.94 82 ALA A O 1
ATOM 692 N N . GLU A 1 84 ? 53.852 20.200 13.630 1.00 44.47 83 GLU A N 1
ATOM 693 C CA . GLU A 1 84 ? 53.897 18.779 13.934 1.00 48.07 83 GLU A CA 1
ATOM 694 C C . GLU A 1 84 ? 54.858 18.477 15.080 1.00 48.88 83 GLU A C 1
ATOM 695 O O . GLU A 1 84 ? 54.539 17.678 15.950 1.00 48.44 83 GLU A O 1
ATOM 701 N N . CYS A 1 85 ? 56.028 19.118 15.085 1.00 49.17 84 CYS A N 1
ATOM 702 C CA . CYS A 1 85 ? 56.959 18.966 16.194 1.00 48.18 84 CYS A CA 1
ATOM 703 C C . CYS A 1 85 ? 56.357 19.497 17.474 1.00 46.10 84 CYS A C 1
ATOM 704 O O . CYS A 1 85 ? 56.481 18.888 18.511 1.00 47.20 84 CYS A O 1
ATOM 707 N N . LEU A 1 86 ? 55.697 20.636 17.405 1.00 48.64 85 LEU A N 1
ATOM 708 C CA . LEU A 1 86 ? 55.027 21.209 18.599 1.00 50.25 85 LEU A CA 1
ATOM 709 C C . LEU A 1 86 ? 53.822 20.404 19.141 1.00 51.95 85 LEU A C 1
ATOM 710 O O . LEU A 1 86 ? 53.383 20.629 20.273 1.00 53.90 85 LEU A O 1
ATOM 715 N N . GLU A 1 87 ? 53.289 19.471 18.351 1.00 52.42 86 GLU A N 1
ATOM 716 C CA . GLU A 1 87 ? 52.172 18.626 18.806 1.00 51.08 86 GLU A CA 1
ATOM 717 C C . GLU A 1 87 ? 52.683 17.650 19.836 1.00 49.53 86 GLU A C 1
ATOM 718 O O . GLU A 1 87 ? 51.973 17.323 20.773 1.00 48.39 86 GLU A O 1
ATOM 724 N N . LYS A 1 88 ? 53.923 17.189 19.649 1.00 48.54 87 LYS A N 1
ATOM 725 C CA . LYS A 1 88 ? 54.528 16.233 20.547 1.00 47.23 87 LYS A CA 1
ATOM 726 C C . LYS A 1 88 ? 54.947 16.947 21.832 1.00 46.06 87 LYS A C 1
ATOM 727 O O . LYS A 1 88 ? 54.825 16.397 22.926 1.00 44.92 87 LYS A O 1
ATOM 733 N N . CYS A 1 89 ? 55.423 18.178 21.702 1.00 46.87 88 CYS A N 1
ATOM 734 C CA . CYS A 1 89 ? 55.729 18.989 22.864 1.00 49.03 88 CYS A CA 1
ATOM 735 C C . CYS A 1 89 ? 54.483 19.071 23.739 1.00 51.95 88 CYS A C 1
ATOM 736 O O . CYS A 1 89 ? 54.581 18.933 24.941 1.00 52.39 88 CYS A O 1
ATOM 739 N N . ARG A 1 90 ? 53.317 19.299 23.134 1.00 55.10 89 ARG A N 1
ATOM 740 C CA . ARG A 1 90 ? 52.058 19.388 23.889 1.00 58.10 89 ARG A CA 1
ATOM 741 C C . ARG A 1 90 ? 51.742 18.130 24.692 1.00 57.63 89 ARG A C 1
ATOM 742 O O . ARG A 1 90 ? 51.260 18.237 25.814 1.00 56.96 89 ARG A O 1
ATOM 750 N N . ASP A 1 91 ? 52.016 16.955 24.116 1.00 59.14 90 ASP A N 1
ATOM 751 C CA . ASP A 1 91 ? 51.815 15.671 24.804 1.00 60.86 90 ASP A CA 1
ATOM 752 C C . ASP A 1 91 ? 52.614 15.622 26.089 1.00 61.70 90 ASP A C 1
ATOM 753 O O . ASP A 1 91 ? 52.063 15.328 27.148 1.00 62.77 90 ASP A O 1
ATOM 758 N N . VAL A 1 92 ? 53.917 15.897 25.970 1.00 61.15 91 VAL A N 1
ATOM 759 C CA . VAL A 1 92 ? 54.826 15.969 27.103 1.00 60.13 91 VAL A CA 1
ATOM 760 C C . VAL A 1 92 ? 54.253 16.868 28.191 1.00 60.81 91 VAL A C 1
ATOM 761 O O . VAL A 1 92 ? 54.152 16.460 29.352 1.00 64.52 91 VAL A O 1
ATOM 765 N N . LEU A 1 93 ? 53.889 18.086 27.819 1.00 59.48 92 LEU A N 1
ATOM 766 C CA . LEU A 1 93 ? 53.298 19.026 28.758 1.00 60.38 92 LEU A CA 1
ATOM 767 C C . LEU A 1 93 ? 51.859 18.596 29.035 1.00 61.27 92 LEU A C 1
ATOM 768 O O . LEU A 1 93 ? 51.539 18.213 30.155 1.00 62.85 92 LEU A O 1
ATOM 773 N N A ASP B 1 4 ? 51.596 27.189 33.025 0.50 65.10 3 ASP B N 1
ATOM 774 N N B ASP B 1 4 ? 51.903 26.956 32.066 0.50 65.66 3 ASP B N 1
ATOM 775 C CA A ASP B 1 4 ? 53.016 26.803 33.298 0.50 66.21 3 ASP B CA 1
ATOM 776 C CA B ASP B 1 4 ? 53.115 26.750 32.908 0.50 66.05 3 ASP B CA 1
ATOM 777 C C A ASP B 1 4 ? 53.963 27.954 32.937 0.50 64.97 3 ASP B C 1
ATOM 778 C C B ASP B 1 4 ? 53.961 28.028 32.931 0.50 64.94 3 ASP B C 1
ATOM 779 O O A ASP B 1 4 ? 53.660 28.795 32.086 0.50 65.40 3 ASP B O 1
ATOM 780 O O B ASP B 1 4 ? 53.572 29.050 32.355 0.50 65.27 3 ASP B O 1
ATOM 789 N N . GLU B 1 5 ? 55.106 27.973 33.610 1.00 63.26 4 GLU B N 1
ATOM 790 C CA . GLU B 1 5 ? 56.164 28.947 33.363 1.00 60.79 4 GLU B CA 1
ATOM 791 C C . GLU B 1 5 ? 56.856 28.555 32.050 1.00 56.86 4 GLU B C 1
ATOM 792 O O . GLU B 1 5 ? 57.419 29.406 31.378 1.00 58.18 4 GLU B O 1
ATOM 798 N N . THR B 1 6 ? 56.817 27.272 31.684 1.00 53.48 5 THR B N 1
ATOM 799 C CA . THR B 1 6 ? 57.377 26.793 30.404 1.00 51.34 5 THR B CA 1
ATOM 800 C C . THR B 1 6 ? 56.854 27.586 29.194 1.00 48.11 5 THR B C 1
ATOM 801 O O . THR B 1 6 ? 57.603 27.927 28.286 1.00 47.86 5 THR B O 1
ATOM 805 N N . LEU B 1 7 ? 55.564 27.867 29.196 1.00 45.39 6 LEU B N 1
ATOM 806 C CA . LEU B 1 7 ? 54.942 28.606 28.121 1.00 46.67 6 LEU B CA 1
ATOM 807 C C . LEU B 1 7 ? 55.410 30.069 28.031 1.00 46.80 6 LEU B C 1
ATOM 808 O O . LEU B 1 7 ? 55.385 30.659 26.953 1.00 48.88 6 LEU B O 1
ATOM 813 N N . ARG B 1 8 ? 55.840 30.650 29.150 1.00 46.23 7 ARG B N 1
ATOM 814 C CA . ARG B 1 8 ? 56.297 32.043 29.173 1.00 48.24 7 ARG B CA 1
ATOM 815 C C . ARG B 1 8 ? 57.728 32.196 28.655 1.00 45.33 7 ARG B C 1
ATOM 816 O O . ARG B 1 8 ? 58.186 33.310 28.437 1.00 49.78 7 ARG B O 1
ATOM 821 N N . LEU B 1 9 ? 58.414 31.082 28.435 1.00 44.26 8 LEU B N 1
ATOM 822 C CA . LEU B 1 9 ? 59.781 31.079 27.908 1.00 43.63 8 LEU B CA 1
ATOM 823 C C . LEU B 1 9 ? 59.847 31.378 26.408 1.00 45.17 8 LEU B C 1
ATOM 824 O O . LEU B 1 9 ? 58.931 31.045 25.631 1.00 41.56 8 LEU B O 1
ATOM 829 N N . GLN B 1 10 ? 60.976 31.946 26.014 1.00 42.60 9 GLN B N 1
ATOM 830 C CA . GLN B 1 10 ? 61.279 32.213 24.628 1.00 44.28 9 GLN B CA 1
ATOM 831 C C . GLN B 1 10 ? 61.663 30.889 23.973 1.00 44.93 9 GLN B C 1
ATOM 832 O O . GLN B 1 10 ? 62.453 30.128 24.527 1.00 46.20 9 GLN B O 1
ATOM 838 N N . PHE B 1 11 ? 61.130 30.630 22.781 1.00 43.43 10 PHE B N 1
ATOM 839 C CA . PHE B 1 11 ? 61.420 29.409 22.043 1.00 41.43 10 PHE B CA 1
ATOM 840 C C . PHE B 1 11 ? 62.923 29.201 21.757 1.00 43.46 10 PHE B C 1
ATOM 841 O O . PHE B 1 11 ? 63.452 28.081 21.893 1.00 42.74 10 PHE B O 1
ATOM 849 N N . GLY B 1 12 ? 63.612 30.258 21.351 1.00 42.31 11 GLY B N 1
ATOM 850 C CA . GLY B 1 12 ? 65.059 30.156 21.077 1.00 45.55 11 GLY B CA 1
ATOM 851 C C . GLY B 1 12 ? 65.909 29.700 22.248 1.00 44.97 11 GLY B C 1
ATOM 852 O O . GLY B 1 12 ? 66.796 28.852 22.095 1.00 43.95 11 GLY B O 1
ATOM 853 N N . HIS B 1 13 ? 65.632 30.249 23.428 1.00 46.83 12 HIS B N 1
ATOM 854 C CA . HIS B 1 13 ? 66.365 29.856 24.662 1.00 46.80 12 HIS B CA 1
ATOM 855 C C . HIS B 1 13 ? 66.151 28.387 25.021 1.00 48.17 12 HIS B C 1
ATOM 856 O O . HIS B 1 13 ? 67.048 27.725 25.544 1.00 47.47 12 HIS B O 1
ATOM 863 N N . LEU B 1 14 ? 64.934 27.902 24.771 1.00 48.57 13 LEU B N 1
ATOM 864 C CA . LEU B 1 14 ? 64.528 26.514 25.050 1.00 47.63 13 LEU B CA 1
ATOM 865 C C . LEU B 1 14 ? 65.234 25.589 24.097 1.00 47.93 13 LEU B C 1
ATOM 866 O O . LEU B 1 14 ? 65.801 24.538 24.454 1.00 46.54 13 LEU B O 1
ATOM 871 N N . ILE B 1 15 ? 65.198 26.000 22.850 1.00 49.34 14 ILE B N 1
ATOM 872 C CA . ILE B 1 15 ? 65.685 25.172 21.749 1.00 49.84 14 ILE B CA 1
ATOM 873 C C . ILE B 1 15 ? 67.211 25.042 21.820 1.00 45.54 14 ILE B C 1
ATOM 874 O O . ILE B 1 15 ? 67.775 24.051 21.384 1.00 47.28 14 ILE B O 1
ATOM 879 N N . ARG B 1 16 ? 67.869 26.020 22.413 1.00 47.95 15 ARG B N 1
ATOM 880 C CA . ARG B 1 16 ? 69.337 25.995 22.611 1.00 46.47 15 ARG B CA 1
ATOM 881 C C . ARG B 1 16 ? 69.756 25.265 23.863 1.00 48.00 15 ARG B C 1
ATOM 882 O O . ARG B 1 16 ? 70.668 24.476 23.841 1.00 51.61 15 ARG B O 1
ATOM 890 N N . ILE B 1 17 ? 69.142 25.591 24.988 1.00 49.31 16 ILE B N 1
ATOM 891 C CA . ILE B 1 17 ? 69.579 25.019 26.263 1.00 47.99 16 ILE B CA 1
ATOM 892 C C . ILE B 1 17 ? 69.231 23.535 26.440 1.00 46.72 16 ILE B C 1
ATOM 893 O O . ILE B 1 17 ? 70.120 22.766 26.802 1.00 50.06 16 ILE B O 1
ATOM 898 N N . LEU B 1 18 ? 67.967 23.137 26.249 1.00 45.48 17 LEU B N 1
ATOM 899 C CA . LEU B 1 18 ? 67.526 21.786 26.652 1.00 46.19 17 LEU B CA 1
ATOM 900 C C . LEU B 1 18 ? 68.098 20.690 25.747 1.00 46.76 17 LEU B C 1
ATOM 901 O O . LEU B 1 18 ? 68.555 19.652 26.244 1.00 48.35 17 LEU B O 1
ATOM 906 N N . PRO B 1 19 ? 68.067 20.884 24.416 1.00 46.27 18 PRO B N 1
ATOM 907 C CA . PRO B 1 19 ? 68.860 19.986 23.533 1.00 44.58 18 PRO B CA 1
ATOM 908 C C . PRO B 1 19 ? 70.375 19.861 23.849 1.00 43.54 18 PRO B C 1
ATOM 909 O O . PRO B 1 19 ? 70.935 18.792 23.741 1.00 46.78 18 PRO B O 1
ATOM 913 N N . THR B 1 20 ? 71.024 20.948 24.233 1.00 42.90 19 THR B N 1
ATOM 914 C CA . THR B 1 20 ? 72.440 20.935 24.555 1.00 42.06 19 THR B CA 1
ATOM 915 C C . THR B 1 20 ? 72.694 20.053 25.746 1.00 43.28 19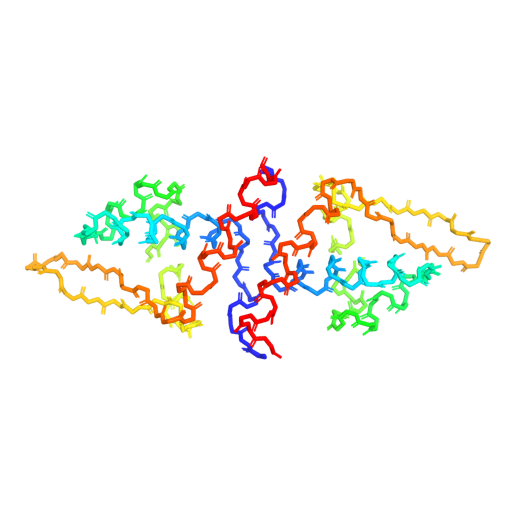 THR B C 1
ATOM 916 O O . THR B 1 20 ? 73.610 19.248 25.729 1.00 47.75 19 THR B O 1
ATOM 920 N N . LEU B 1 21 ? 71.864 20.199 26.769 1.00 46.36 20 LEU B N 1
ATOM 921 C CA . LEU B 1 21 ? 71.955 19.387 27.981 1.00 45.70 20 LEU B CA 1
ATOM 922 C C . LEU B 1 21 ? 71.723 17.906 27.726 1.00 46.98 20 LEU B C 1
ATOM 923 O O . LEU B 1 21 ? 72.465 17.064 28.233 1.00 47.89 20 LEU B O 1
ATOM 928 N N . LEU B 1 22 ? 70.689 17.596 26.959 1.00 45.68 21 LEU B N 1
ATOM 929 C CA . LEU B 1 22 ? 70.387 16.236 26.553 1.00 44.94 21 LEU B CA 1
ATOM 930 C C . LEU B 1 22 ? 71.549 15.579 25.814 1.00 45.94 21 LEU B C 1
ATOM 931 O O . LEU B 1 22 ? 71.886 14.439 26.083 1.00 44.23 21 LEU B O 1
ATOM 936 N N . GLU B 1 23 ? 72.152 16.288 24.876 1.00 48.46 22 GLU B N 1
ATOM 937 C CA . GLU B 1 23 ? 73.285 15.728 24.117 1.00 50.63 22 GLU B CA 1
ATOM 938 C C . GLU B 1 23 ? 74.495 15.467 25.012 1.00 48.57 22 GLU B C 1
ATOM 939 O O . GLU B 1 23 ? 75.169 14.475 24.822 1.00 50.23 22 GLU B O 1
ATOM 945 N N . PHE B 1 24 ? 74.772 16.345 25.981 1.00 47.44 23 PHE B N 1
ATOM 946 C CA . PHE B 1 24 ? 75.840 16.071 26.995 1.00 44.98 23 PHE B CA 1
ATOM 947 C C . PHE B 1 24 ? 75.535 14.789 27.755 1.00 44.66 23 PHE B C 1
ATOM 948 O O . PHE B 1 24 ? 76.399 13.969 27.949 1.00 45.40 23 PHE B O 1
ATOM 956 N N . GLU B 1 25 ? 74.282 14.622 28.172 1.00 49.52 24 GLU B N 1
ATOM 957 C CA . GLU B 1 25 ? 73.834 13.497 29.005 1.00 50.26 24 GLU B CA 1
ATOM 958 C C . GLU B 1 25 ? 73.922 12.133 28.288 1.00 48.63 24 GLU B C 1
ATOM 959 O O . GLU B 1 25 ? 74.313 11.132 28.896 1.00 49.13 24 GLU B O 1
ATOM 965 N N . LYS B 1 26 ? 73.560 12.099 27.009 1.00 48.01 25 LYS B N 1
ATOM 966 C CA . LYS B 1 26 ? 73.670 10.903 26.177 1.00 47.73 25 LYS B CA 1
ATOM 967 C C . LYS B 1 26 ? 75.099 10.456 26.031 1.00 49.44 25 LYS B C 1
ATOM 968 O O . LYS B 1 26 ? 75.358 9.258 25.949 1.00 51.34 25 LYS B O 1
ATOM 974 N N . LYS B 1 27 ? 76.017 11.419 25.991 1.00 51.53 26 LYS B N 1
ATOM 975 C CA . LYS B 1 27 ? 77.465 11.169 25.986 1.00 52.58 26 LYS B CA 1
ATOM 976 C C . LYS B 1 27 ? 78.056 10.926 27.365 1.00 49.93 26 LYS B C 1
ATOM 977 O O . LYS B 1 27 ? 79.248 10.675 27.472 1.00 48.81 26 LYS B O 1
ATOM 983 N N . GLY B 1 28 ? 77.258 11.081 28.420 1.00 49.04 27 GLY B N 1
ATOM 984 C CA . GLY B 1 28 ? 77.710 10.845 29.790 1.00 46.28 27 GLY B CA 1
ATOM 985 C C . GLY B 1 28 ? 78.564 11.959 30.355 1.00 48.40 27 GLY B C 1
ATOM 986 O O . GLY B 1 28 ? 79.294 11.766 31.341 1.00 46.70 27 GLY B O 1
ATOM 987 N N . TYR B 1 29 ? 78.480 13.129 29.731 1.00 46.07 28 TYR B N 1
ATOM 988 C CA . TYR B 1 29 ? 79.308 14.242 30.103 1.00 46.87 28 TYR B CA 1
ATOM 989 C C . TYR B 1 29 ? 78.590 15.228 31.055 1.00 46.21 28 TYR B C 1
ATOM 990 O O . TYR B 1 29 ? 77.438 15.540 30.893 1.00 48.31 28 TYR B O 1
ATOM 999 N N . GLU B 1 30 ? 79.316 15.740 32.029 1.00 45.50 29 GLU B N 1
ATOM 1000 C CA . GLU B 1 30 ? 78.780 16.606 33.052 1.00 48.11 29 GLU B CA 1
ATOM 1001 C C . GLU B 1 30 ? 79.423 17.987 32.936 1.00 47.00 29 GLU B C 1
ATOM 1002 O O . GLU B 1 30 ? 80.561 18.180 33.430 1.00 46.57 29 GLU B O 1
ATOM 1008 N N . PRO B 1 31 ? 78.737 18.936 32.238 1.00 46.49 30 PRO B N 1
ATOM 1009 C CA . PRO B 1 31 ? 79.319 20.245 31.940 1.00 45.80 30 PRO B CA 1
ATOM 1010 C C . PRO B 1 31 ? 79.170 21.237 33.063 1.00 44.08 30 PRO B C 1
ATOM 1011 O O . PRO B 1 31 ? 78.152 21.217 33.766 1.00 47.91 30 PRO B O 1
ATOM 1015 N N . SER B 1 32 ? 80.141 22.130 33.181 1.00 42.14 31 SER B N 1
ATOM 1016 C CA . SER B 1 32 ? 80.024 23.311 34.032 1.00 42.46 31 SER B CA 1
ATOM 1017 C C . SER B 1 32 ? 79.025 24.298 33.432 1.00 43.95 31 SER B C 1
ATOM 1018 O O . SER B 1 32 ? 78.563 24.120 32.288 1.00 42.16 31 SER B O 1
ATOM 1021 N N . LEU B 1 33 ? 78.669 25.344 34.175 1.00 45.38 32 LEU B N 1
ATOM 1022 C CA . LEU B 1 33 ? 77.702 26.323 33.635 1.00 45.90 32 LEU B CA 1
ATOM 1023 C C . LEU B 1 33 ? 78.240 27.062 32.402 1.00 45.37 32 LEU B C 1
ATOM 1024 O O . LEU B 1 33 ? 77.490 27.289 31.444 1.00 46.45 32 LEU B O 1
ATOM 1029 N N . ALA B 1 34 ? 79.526 27.440 32.425 1.00 46.29 33 ALA B N 1
ATOM 1030 C CA . ALA B 1 34 ? 80.209 28.051 31.283 1.00 43.26 33 ALA B CA 1
ATOM 1031 C C . ALA B 1 34 ? 80.172 27.176 30.020 1.00 43.18 33 ALA B C 1
ATOM 1032 O O . ALA B 1 34 ? 80.066 27.685 28.924 1.00 45.71 33 ALA B O 1
ATOM 1034 N N . GLU B 1 35 ? 80.312 25.861 30.161 1.00 42.88 34 GLU B N 1
ATOM 1035 C CA . GLU B 1 35 ? 80.241 24.981 29.004 1.00 43.06 34 GLU B CA 1
ATOM 1036 C C . GLU B 1 35 ? 78.813 24.965 28.457 1.00 42.47 34 GLU B C 1
ATOM 1037 O O . GLU B 1 35 ? 78.610 24.874 27.281 1.00 42.61 34 GLU B O 1
ATOM 1043 N N . ILE B 1 36 ? 77.804 25.099 29.316 1.00 44.33 35 ILE B N 1
ATOM 1044 C CA . ILE B 1 36 ? 76.421 25.132 28.858 1.00 41.42 35 ILE B CA 1
ATOM 1045 C C . ILE B 1 36 ? 76.168 26.386 28.035 1.00 45.45 35 ILE B C 1
ATOM 1046 O O . ILE B 1 36 ? 75.581 26.347 26.952 1.00 49.06 35 ILE B O 1
ATOM 1051 N N . VAL B 1 37 ? 76.632 2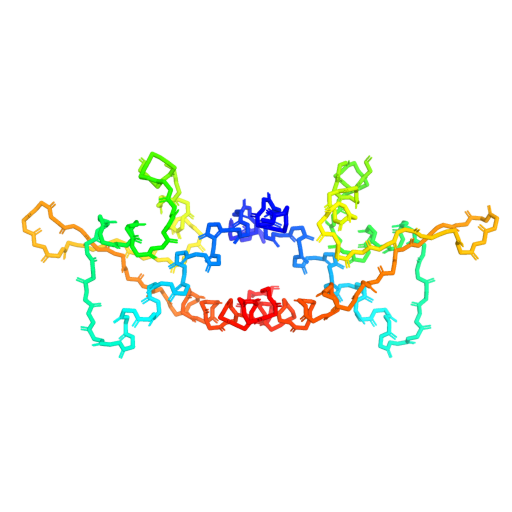7.515 28.554 1.00 47.22 36 VAL B N 1
ATOM 1052 C CA . VAL B 1 37 ? 76.555 28.792 27.870 1.00 45.07 36 VAL B CA 1
ATOM 1053 C C . VAL B 1 37 ? 77.235 28.712 26.496 1.00 46.41 36 VAL B C 1
ATOM 1054 O O . VAL B 1 37 ? 76.643 29.039 25.454 1.00 43.28 36 VAL B O 1
ATOM 1058 N N . LYS B 1 38 ? 78.477 28.247 26.457 1.00 45.81 37 LYS B N 1
ATOM 1059 C CA . LYS B 1 38 ? 79.198 28.274 25.197 1.00 43.89 37 LYS B CA 1
ATOM 1060 C C . LYS B 1 38 ? 78.565 27.316 24.211 1.00 44.02 37 LYS B C 1
ATOM 1061 O O . LYS B 1 38 ? 78.246 27.704 23.093 1.00 43.30 37 LYS B O 1
ATOM 1067 N N . ALA B 1 39 ? 78.362 26.060 24.608 1.00 44.21 38 ALA B N 1
ATOM 1068 C CA . ALA B 1 39 ? 77.793 25.066 23.670 1.00 44.65 38 ALA B CA 1
ATOM 1069 C C . ALA B 1 39 ? 76.415 25.513 23.176 1.00 45.12 38 ALA B C 1
ATOM 1070 O O . ALA B 1 39 ? 76.093 25.333 22.003 1.00 46.07 38 ALA B O 1
ATOM 1072 N N . SER B 1 40 ? 75.599 26.121 24.038 1.00 42.70 39 SER B N 1
ATOM 1073 C CA . SER B 1 40 ? 74.216 26.508 23.628 1.00 43.03 39 SER B CA 1
ATOM 1074 C C . SER B 1 40 ? 74.098 27.770 22.753 1.00 45.66 39 SER B C 1
ATOM 1075 O O . SER B 1 40 ? 73.111 27.938 22.051 1.00 44.37 39 SER B O 1
ATOM 1078 N N . GLY B 1 41 ? 75.096 28.657 22.780 1.00 47.27 40 GLY B N 1
ATOM 1079 C CA . GLY B 1 41 ? 75.026 29.889 22.004 1.00 48.74 40 GLY B CA 1
ATOM 1080 C C . GLY B 1 41 ? 74.206 31.031 22.607 1.00 48.92 40 GLY B C 1
ATOM 1081 O O . GLY B 1 41 ? 74.049 32.066 21.978 1.00 47.65 40 GLY B O 1
ATOM 1082 N N . VAL B 1 42 ? 73.685 30.839 23.814 1.00 50.43 41 VAL B N 1
ATOM 1083 C CA . VAL B 1 42 ? 73.163 31.922 24.631 1.00 49.50 41 VAL B CA 1
ATOM 1084 C C . VAL B 1 42 ? 74.334 32.645 25.286 1.00 50.16 41 VAL B C 1
ATOM 1085 O O . VAL B 1 42 ? 75.386 32.063 25.439 1.00 52.05 41 VAL B O 1
ATOM 1089 N N . SER B 1 43 ? 74.162 33.935 25.618 1.00 49.91 42 SER B N 1
ATOM 1090 C CA . SER B 1 43 ? 75.206 34.715 26.250 1.00 49.34 42 SER B CA 1
ATOM 1091 C C . SER B 1 43 ? 75.220 34.483 27.768 1.00 49.41 42 SER B C 1
ATOM 1092 O O . SER B 1 43 ? 74.235 34.069 28.376 1.00 51.36 42 SER B O 1
ATOM 1095 N N . GLU B 1 44 ? 76.358 34.761 28.369 1.00 50.28 43 GLU B N 1
ATOM 1096 C CA . GLU B 1 44 ? 76.537 34.691 29.811 1.00 50.60 43 GLU B CA 1
ATOM 1097 C C . GLU B 1 44 ? 75.510 35.574 30.536 1.00 47.01 43 GLU B C 1
ATOM 1098 O O . GLU B 1 44 ? 74.938 35.158 31.564 1.00 44.64 43 GLU B O 1
ATOM 1104 N N . LYS B 1 45 ? 75.293 36.774 29.998 1.00 44.00 44 LYS B N 1
ATOM 1105 C CA . LYS B 1 45 ? 74.360 37.742 30.574 1.00 49.55 44 LYS B CA 1
ATOM 1106 C C . LYS B 1 45 ? 72.910 37.296 30.513 1.00 49.39 44 LYS B C 1
ATOM 1107 O O . LYS B 1 45 ? 72.168 37.443 31.503 1.00 50.10 44 LYS B O 1
ATOM 1111 N N . THR B 1 46 ? 72.496 36.787 29.362 1.00 44.28 45 THR B N 1
ATOM 1112 C CA . THR B 1 46 ? 71.182 36.138 29.246 1.00 45.00 45 THR B CA 1
ATOM 1113 C C . THR B 1 46 ? 70.997 34.955 30.235 1.00 43.19 45 THR B C 1
ATOM 1114 O O . THR B 1 46 ? 70.020 34.867 30.964 1.00 40.90 45 THR B O 1
ATOM 1118 N N . PHE B 1 47 ? 71.944 34.051 30.265 1.00 44.01 46 PHE B N 1
ATOM 1119 C CA . PHE B 1 47 ? 71.880 32.916 31.183 1.00 46.05 46 PHE B CA 1
ATOM 1120 C C . PHE B 1 47 ? 71.837 33.313 32.640 1.00 47.49 46 PHE B C 1
ATOM 1121 O O . PHE B 1 47 ? 71.011 32.812 33.379 1.00 51.15 46 PHE B O 1
ATOM 1129 N N . PHE B 1 48 ? 72.755 34.188 33.048 1.00 52.88 47 PHE B N 1
ATOM 1130 C CA . PHE B 1 48 ? 72.945 34.571 34.483 1.00 52.68 47 PHE B CA 1
ATOM 1131 C C . PHE B 1 48 ? 72.037 35.712 34.996 1.00 53.74 47 PHE B C 1
ATOM 1132 O O . PHE B 1 48 ? 71.929 35.964 36.200 1.00 55.67 47 PHE B O 1
ATOM 1148 N N . GLY B 1 50 ? 68.715 35.772 34.262 1.00 49.16 49 GLY B N 1
ATOM 1149 C CA . GLY B 1 50 ? 67.327 35.305 34.393 1.00 48.03 49 GLY B CA 1
ATOM 1150 C C . GLY B 1 50 ? 66.954 33.944 33.843 1.00 48.24 49 GLY B C 1
ATOM 1151 O O . GLY B 1 50 ? 66.110 33.279 34.406 1.00 50.34 49 GLY B O 1
ATOM 1152 N N . LEU B 1 51 ? 67.580 33.532 32.746 1.00 46.52 50 LEU B N 1
ATOM 1153 C CA . LEU B 1 51 ? 67.179 32.330 32.004 1.00 44.26 50 LEU B CA 1
ATOM 1154 C C . LEU B 1 51 ? 67.413 31.035 32.779 1.00 45.05 50 LEU B C 1
ATOM 1155 O O . LEU B 1 51 ? 66.528 30.203 32.868 1.00 45.67 50 LEU B O 1
ATOM 1160 N N . LYS B 1 52 ? 68.601 30.856 33.337 1.00 44.30 51 LYS B N 1
ATOM 1161 C CA . LYS B 1 52 ? 68.841 29.727 34.227 1.00 45.85 51 LYS B CA 1
ATOM 1162 C C . LYS B 1 52 ? 67.687 29.505 35.236 1.00 49.34 51 LYS B C 1
ATOM 1163 O O . LYS B 1 52 ? 67.090 28.394 35.352 1.00 46.16 51 LYS B O 1
ATOM 1169 N N . ASP B 1 53 ? 67.384 30.578 35.961 1.00 49.13 52 ASP B N 1
ATOM 1170 C CA . ASP B 1 53 ? 66.388 30.543 37.026 1.00 50.28 52 ASP B CA 1
ATOM 1171 C C . ASP B 1 53 ? 64.972 30.400 36.494 1.00 48.83 52 ASP B C 1
ATOM 1172 O O . ASP B 1 53 ? 64.119 29.908 37.188 1.00 46.45 52 ASP B O 1
ATOM 1177 N N . ARG B 1 54 ? 64.724 30.813 35.263 1.00 46.94 53 ARG B N 1
ATOM 1178 C CA . ARG B 1 54 ? 63.418 30.574 34.658 1.00 48.02 53 ARG B CA 1
ATOM 1179 C C . ARG B 1 54 ? 63.244 29.109 34.319 1.00 42.95 53 ARG B C 1
ATOM 1180 O O . ARG B 1 54 ? 62.155 28.554 34.399 1.00 42.89 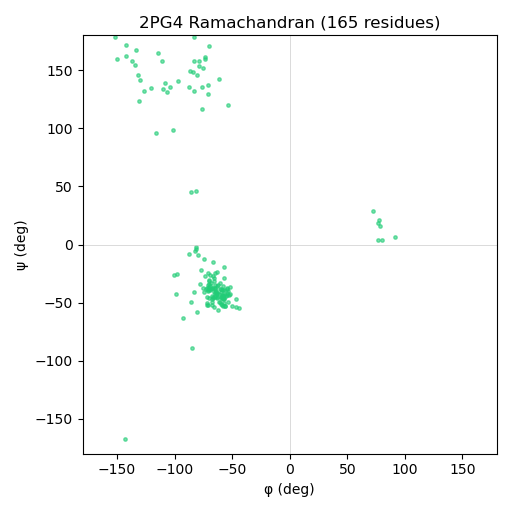53 ARG B O 1
ATOM 1188 N N . LEU B 1 55 ? 64.315 28.489 33.883 1.00 40.20 54 LEU B N 1
ATOM 1189 C CA . LEU B 1 55 ? 64.248 27.101 33.506 1.00 42.88 54 LEU B CA 1
ATOM 1190 C C . LEU B 1 55 ? 64.053 26.227 34.752 1.00 43.46 54 LEU B C 1
ATOM 1191 O O . LEU B 1 55 ? 63.437 25.174 34.676 1.00 41.51 54 LEU B O 1
ATOM 1196 N N . ILE B 1 56 ? 64.602 26.676 35.884 1.00 44.28 55 ILE B N 1
ATOM 1197 C CA . ILE B 1 56 ? 64.471 25.978 37.173 1.00 43.68 55 ILE B CA 1
ATOM 1198 C C . ILE B 1 56 ? 63.036 26.121 37.663 1.00 46.86 55 ILE B C 1
ATOM 1199 O O . ILE B 1 56 ? 62.369 25.121 37.938 1.00 49.28 55 ILE B O 1
ATOM 1204 N N . ARG B 1 57 ? 62.536 27.357 37.711 1.00 48.93 56 ARG B N 1
ATOM 1205 C CA . ARG B 1 57 ? 61.134 27.619 38.052 1.00 49.75 56 ARG B CA 1
ATOM 1206 C C . ARG B 1 57 ? 60.073 26.933 37.179 1.00 48.05 56 ARG B C 1
ATOM 1207 O O . ARG B 1 57 ? 58.963 26.689 37.644 1.00 49.63 56 ARG B O 1
ATOM 1215 N N . ALA B 1 58 ? 60.383 26.666 35.921 1.00 42.70 57 ALA B N 1
ATOM 1216 C CA . ALA B 1 58 ? 59.504 25.876 35.044 1.00 42.06 57 ALA B CA 1
ATOM 1217 C C . ALA B 1 58 ? 59.663 24.332 35.262 1.00 44.35 57 ALA B C 1
ATOM 1218 O O . ALA B 1 58 ? 59.004 23.557 34.582 1.00 42.62 57 ALA B O 1
ATOM 1220 N N . GLY B 1 59 ? 60.574 23.902 36.142 1.00 43.12 58 GLY B N 1
ATOM 1221 C CA . GLY B 1 59 ? 60.747 22.489 36.410 1.00 44.31 58 GLY B CA 1
ATOM 1222 C C . GLY B 1 59 ? 61.409 21.754 35.264 1.00 44.61 58 GLY B C 1
ATOM 1223 O O . GLY B 1 59 ? 61.176 20.581 35.060 1.00 41.41 58 GLY B O 1
ATOM 1224 N N . LEU B 1 60 ? 62.249 22.434 34.495 1.00 45.39 59 LEU B N 1
ATOM 1225 C CA . LEU B 1 60 ? 62.826 21.773 33.339 1.00 44.57 59 LEU B CA 1
ATOM 1226 C C . LEU B 1 60 ? 64.237 21.307 33.652 1.00 46.28 59 LEU B C 1
ATOM 1227 O O . LEU B 1 60 ? 64.709 20.349 33.046 1.00 45.54 59 LEU B O 1
ATOM 1232 N N . VAL B 1 61 ? 64.887 21.990 34.601 1.00 46.03 60 VAL B N 1
ATOM 1233 C CA . VAL B 1 61 ? 66.246 21.701 35.015 1.00 46.17 60 VAL B CA 1
ATOM 1234 C C . VAL B 1 61 ? 66.362 21.901 36.526 1.00 46.50 60 VAL B C 1
ATOM 1235 O O . VAL B 1 61 ? 65.517 22.512 37.152 1.00 44.50 60 VAL B O 1
ATOM 1239 N N . LYS B 1 62 ? 67.419 21.331 37.081 1.00 47.46 61 LYS B N 1
ATOM 1240 C CA . LYS B 1 62 ? 67.798 21.503 38.473 1.00 47.54 61 LYS B CA 1
ATOM 1241 C C . LYS B 1 62 ? 69.242 21.946 38.431 1.00 42.93 61 LYS B C 1
ATOM 1242 O O . LYS B 1 62 ? 70.007 21.326 37.725 1.00 42.26 61 LYS B O 1
ATOM 1248 N N . GLU B 1 63 ? 69.609 22.994 39.172 1.00 43.04 62 GLU B N 1
ATOM 1249 C CA . GLU B 1 63 ? 71.006 23.366 39.372 1.00 44.66 62 GLU B CA 1
ATOM 1250 C C . GLU B 1 63 ? 71.666 22.577 40.489 1.00 46.81 62 GLU B C 1
ATOM 1251 O O . GLU B 1 63 ? 71.133 22.478 41.593 1.00 45.71 62 GLU B O 1
ATOM 1257 N N . GLU B 1 64 ? 72.856 22.045 40.232 1.00 47.64 63 GLU B N 1
ATOM 1258 C CA . GLU B 1 64 ? 73.604 21.318 41.278 1.00 48.34 63 GLU B CA 1
ATOM 1259 C C . GLU B 1 64 ? 75.062 21.758 41.373 1.00 46.09 63 GLU B C 1
ATOM 1260 O O . GLU B 1 64 ? 75.651 22.087 40.376 1.00 45.27 63 GLU B O 1
ATOM 1266 N N . THR B 1 65 ? 75.621 21.751 42.583 1.00 43.60 64 THR B N 1
ATOM 1267 C CA . THR B 1 65 ? 77.052 21.851 42.754 1.00 44.06 64 THR B CA 1
ATOM 1268 C C . THR B 1 65 ? 77.660 20.501 42.407 1.00 43.55 64 THR B C 1
ATOM 1269 O O . THR B 1 65 ? 77.390 19.485 43.076 1.00 42.71 64 THR B O 1
ATOM 1273 N N . LEU B 1 66 ? 78.477 20.507 41.345 1.00 41.41 65 LEU B N 1
ATOM 1274 C CA . LEU B 1 66 ? 79.160 19.334 40.853 1.00 41.13 65 LEU B CA 1
ATOM 1275 C C . LEU B 1 66 ? 80.476 19.048 41.625 1.00 40.43 65 LEU B C 1
ATOM 1276 O O . LEU B 1 66 ? 80.759 17.900 41.971 1.00 38.67 65 LEU B O 1
ATOM 1281 N N . SER B 1 67 ? 81.216 20.126 41.932 1.00 39.75 66 SER B N 1
ATOM 1282 C CA . SER B 1 67 ? 82.407 20.122 42.750 1.00 39.92 66 SER B CA 1
ATOM 1283 C C . SER B 1 67 ? 82.595 21.468 43.466 1.00 41.01 66 SER B C 1
ATOM 1284 O O . SER B 1 67 ? 81.772 22.356 43.332 1.00 44.26 66 SER B O 1
ATOM 1287 N N . TYR B 1 68 ? 83.650 21.586 44.272 1.00 39.97 67 TYR B N 1
ATOM 1288 C CA . TYR B 1 68 ? 84.046 22.882 44.887 1.00 42.95 67 TYR B CA 1
ATOM 1289 C C . TYR B 1 68 ? 84.286 23.960 43.808 1.00 44.02 67 TYR B C 1
ATOM 1290 O O . TYR B 1 68 ? 84.209 25.147 44.058 1.00 47.14 67 TYR B O 1
ATOM 1299 N N . ARG B 1 69 ? 84.497 23.518 42.584 1.00 42.49 68 ARG B N 1
ATOM 1300 C CA . ARG B 1 69 ? 84.969 24.357 41.511 1.00 43.45 68 ARG B CA 1
ATOM 1301 C C . ARG B 1 69 ? 83.869 24.852 40.593 1.00 44.33 68 ARG B C 1
ATOM 1302 O O . ARG B 1 69 ? 83.912 25.997 40.149 1.00 45.83 68 ARG B O 1
ATOM 1310 N N . VAL B 1 70 ? 82.933 23.960 40.241 1.00 46.06 69 VAL B N 1
ATOM 1311 C CA . VAL B 1 70 ? 81.946 24.226 39.193 1.00 45.22 69 VAL B CA 1
ATOM 1312 C C . VAL B 1 70 ? 80.546 23.752 39.606 1.00 45.41 69 VAL B C 1
ATOM 1313 O O . VAL B 1 70 ? 80.382 22.840 40.457 1.00 45.07 69 VAL B O 1
ATOM 1317 N N . LYS B 1 71 ? 79.561 24.353 38.947 1.00 46.82 70 LYS B N 1
ATOM 1318 C CA . LYS B 1 71 ? 78.159 23.934 39.013 1.00 50.25 70 LYS B CA 1
ATOM 1319 C C . LYS B 1 71 ? 77.747 23.435 37.657 1.00 47.43 70 LYS B C 1
ATOM 1320 O O . LYS B 1 71 ? 78.464 23.630 36.705 1.00 44.96 70 LYS B O 1
ATOM 1326 N N . THR B 1 72 ? 76.620 22.744 37.627 1.00 46.39 71 THR B N 1
ATOM 1327 C CA . THR B 1 72 ? 76.030 22.193 36.426 1.00 46.82 71 THR B CA 1
ATOM 1328 C C . THR B 1 72 ? 74.516 22.342 36.530 1.00 46.85 71 THR B C 1
ATOM 1329 O O . THR B 1 72 ? 73.973 22.759 37.580 1.00 39.70 71 THR B O 1
ATOM 1333 N N . LEU B 1 73 ? 73.845 22.037 35.426 1.00 49.22 72 LEU B N 1
ATOM 1334 C CA . LEU B 1 73 ? 72.374 21.892 35.401 1.00 46.86 72 LEU B CA 1
ATOM 1335 C C . LEU B 1 73 ? 72.069 20.489 34.937 1.00 48.71 72 LEU B C 1
ATOM 1336 O O . LEU B 1 73 ? 72.697 19.997 33.981 1.00 46.47 72 LEU B O 1
ATOM 1341 N N . LYS B 1 74 ? 71.125 19.849 35.642 1.00 47.95 73 LYS B N 1
ATOM 1342 C CA . LYS B 1 74 ? 70.608 18.541 35.292 1.00 50.29 73 LYS B CA 1
ATOM 1343 C C . LYS B 1 74 ? 69.174 18.692 34.752 1.00 47.60 73 LYS B C 1
ATOM 1344 O O . LYS B 1 74 ? 68.380 19.456 35.294 1.00 44.55 73 LYS B O 1
ATOM 13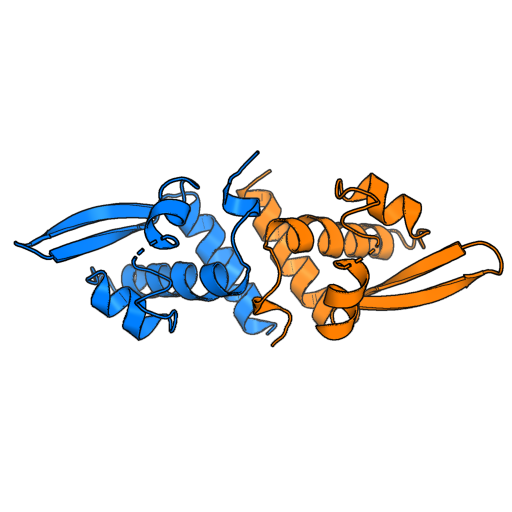50 N N . LEU B 1 75 ? 68.855 17.950 33.695 1.00 48.62 74 LEU B N 1
ATOM 1351 C CA . LEU B 1 75 ? 67.470 17.871 33.169 1.00 45.86 74 LEU B CA 1
ATOM 1352 C C . LEU B 1 75 ? 66.596 17.081 34.122 1.00 45.72 74 LEU B C 1
ATOM 1353 O O . LEU B 1 75 ? 67.005 16.016 34.600 1.00 47.47 74 LEU B O 1
A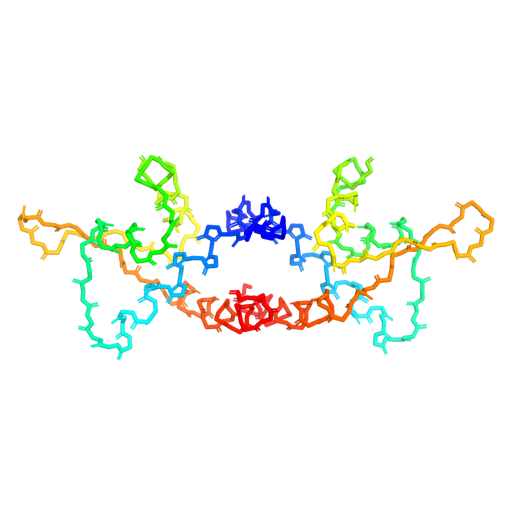TOM 1358 N N . THR B 1 76 ? 65.371 17.565 34.362 1.00 44.42 75 THR B N 1
ATOM 1359 C CA . THR B 1 76 ? 64.401 16.787 35.104 1.00 44.62 75 THR B CA 1
ATOM 1360 C C . THR B 1 76 ? 63.795 15.870 34.030 1.00 45.09 75 THR B C 1
ATOM 1361 O O . THR B 1 76 ? 64.197 15.950 32.873 1.00 44.39 75 THR B O 1
ATOM 1365 N N . GLU B 1 77 ? 62.878 14.995 34.398 1.00 45.42 76 GLU B N 1
ATOM 1366 C CA . GLU B 1 77 ? 62.240 14.096 33.415 1.00 48.89 76 GLU B CA 1
ATOM 1367 C C . GLU B 1 77 ? 61.316 14.875 32.465 1.00 47.57 76 GLU B C 1
ATOM 1368 O O . GLU B 1 77 ? 61.293 14.603 31.269 1.00 48.17 76 GLU B O 1
ATOM 1374 N N . LYS B 1 78 ? 60.583 15.857 32.980 1.00 46.89 77 LYS B N 1
ATOM 1375 C CA . LYS B 1 78 ? 59.868 16.778 32.094 1.00 46.24 77 LYS B CA 1
ATOM 1376 C C . LYS B 1 78 ? 60.809 17.445 31.115 1.00 46.44 77 LYS B C 1
ATOM 1377 O O . LYS B 1 78 ? 60.567 17.433 29.920 1.00 47.64 77 LYS B O 1
ATOM 1383 N N . GLY B 1 79 ? 61.875 18.044 31.641 1.00 47.05 78 GLY B N 1
ATOM 1384 C CA . GLY B 1 79 ? 62.904 18.695 30.836 1.00 44.53 78 GLY B CA 1
ATOM 1385 C C . GLY B 1 79 ? 63.467 17.771 29.794 1.00 43.69 78 GLY B C 1
ATOM 1386 O O . GLY B 1 79 ? 63.688 18.177 28.642 1.00 45.97 78 GLY B O 1
ATOM 1387 N N . ARG B 1 80 ? 63.694 16.522 30.197 1.00 43.09 79 ARG B N 1
ATOM 1388 C CA . ARG B 1 80 ? 64.235 15.492 29.303 1.00 46.32 79 ARG B CA 1
ATOM 1389 C C . ARG B 1 80 ? 63.306 15.133 28.135 1.00 44.68 79 ARG B C 1
ATOM 1390 O O . ARG B 1 80 ? 63.760 14.993 26.993 1.00 44.72 79 ARG B O 1
ATOM 1398 N N . ARG B 1 81 ? 62.020 14.948 28.423 1.00 46.38 80 ARG B N 1
ATOM 1399 C CA . ARG B 1 81 ? 61.037 14.635 27.373 1.00 45.91 80 ARG B CA 1
ATOM 1400 C C . ARG B 1 81 ? 60.903 15.808 26.401 1.00 46.01 80 ARG B C 1
ATOM 1401 O O . ARG B 1 81 ? 60.952 15.617 25.201 1.00 50.06 80 ARG B O 1
ATOM 1409 N N . LEU B 1 82 ? 60.828 17.029 26.918 1.00 44.21 81 LEU B N 1
ATOM 1410 C CA . LEU B 1 82 ? 60.736 18.212 26.060 1.00 45.52 81 LEU B CA 1
ATOM 1411 C C . LEU B 1 82 ? 61.994 18.447 25.199 1.00 47.16 81 LEU B C 1
ATOM 1412 O O . LEU B 1 82 ? 61.888 18.942 24.071 1.00 48.64 81 LEU B O 1
ATOM 1417 N N . ALA B 1 83 ? 63.171 18.123 25.740 1.00 46.54 82 ALA B N 1
ATOM 1418 C CA . ALA B 1 83 ? 64.414 18.233 24.988 1.00 46.94 82 ALA B CA 1
ATOM 1419 C C . ALA B 1 83 ? 64.368 17.392 23.737 1.00 48.47 82 ALA B C 1
ATOM 1420 O O . ALA B 1 83 ? 64.799 17.850 22.690 1.00 46.83 82 ALA B O 1
ATOM 1422 N N . GLU B 1 84 ? 63.867 16.159 23.864 1.00 50.76 83 GLU B N 1
ATOM 1423 C CA . GLU B 1 84 ? 63.723 15.231 22.728 1.00 52.78 83 GLU B CA 1
ATOM 1424 C C . GLU B 1 84 ? 62.820 15.784 21.616 1.00 53.60 83 GLU B C 1
ATOM 1425 O O . GLU B 1 84 ? 63.114 15.620 20.436 1.00 53.95 83 GLU B O 1
ATOM 1431 N N . CYS B 1 85 ? 61.722 16.430 22.000 1.00 55.49 84 CYS B N 1
ATOM 1432 C CA . CYS B 1 85 ? 60.828 17.076 21.041 1.00 55.87 84 CYS B CA 1
ATOM 1433 C C . CYS B 1 85 ? 61.479 18.313 20.388 1.00 54.42 84 CYS B C 1
ATOM 1434 O O . CYS B 1 85 ? 61.245 18.593 19.214 1.00 53.78 84 CYS B O 1
ATOM 1437 N N . LEU B 1 86 ? 62.280 19.045 21.155 1.00 51.02 85 LEU B N 1
ATOM 1438 C CA . LEU B 1 86 ? 62.952 20.271 20.660 1.00 51.41 85 LEU B CA 1
ATOM 1439 C C . LEU B 1 86 ? 64.132 19.972 19.690 1.00 52.36 85 LEU B C 1
ATOM 1440 O O . LEU B 1 86 ? 64.449 20.807 18.831 1.00 50.48 85 LEU B O 1
ATOM 1445 N N . GLU B 1 87 ? 64.766 18.798 19.835 1.00 51.52 86 GLU B N 1
ATOM 1446 C CA . GLU B 1 87 ? 65.719 18.287 18.854 1.00 52.45 86 GLU B CA 1
ATOM 1447 C C . GLU B 1 87 ? 65.091 18.162 17.490 1.00 51.44 86 GLU B C 1
ATOM 1448 O O . GLU B 1 87 ? 65.683 18.548 16.492 1.00 53.26 86 GLU B O 1
ATOM 1454 N N . LYS B 1 88 ? 63.903 17.581 17.448 1.00 52.84 87 LYS B N 1
ATOM 1455 C CA . LYS B 1 88 ? 63.174 17.402 16.200 1.00 51.67 87 LYS B CA 1
ATOM 1456 C C . LYS B 1 88 ? 62.825 18.760 15.605 1.00 52.40 87 LYS B C 1
ATOM 1457 O O . LYS B 1 88 ? 62.891 18.930 14.386 1.00 54.09 87 LYS B O 1
ATOM 1463 N N . CYS B 1 89 ? 62.432 19.709 16.467 1.00 52.50 88 CYS B N 1
ATOM 1464 C CA . CYS B 1 89 ? 62.139 21.094 16.068 1.00 54.58 88 CYS B CA 1
ATOM 1465 C C . CYS B 1 89 ? 63.346 21.746 15.408 1.00 56.59 88 CYS B C 1
ATOM 1466 O O . CYS B 1 89 ? 63.212 22.566 14.485 1.00 55.44 88 CYS B O 1
ATOM 1469 N N . ARG B 1 90 ? 64.522 21.388 15.916 1.00 57.95 89 ARG B N 1
ATOM 1470 C CA . ARG B 1 90 ? 65.786 21.903 15.420 1.00 58.60 89 ARG B CA 1
ATOM 1471 C C . ARG B 1 90 ? 66.133 21.374 14.036 1.00 59.58 89 ARG B C 1
ATOM 1472 O O . ARG B 1 90 ? 66.807 22.061 13.260 1.00 60.55 89 ARG B O 1
ATOM 1480 N N . ASP B 1 91 ? 65.689 20.155 13.734 1.00 58.60 90 ASP B N 1
ATOM 1481 C CA . ASP B 1 91 ? 65.842 19.606 12.395 1.00 60.41 90 ASP B CA 1
ATOM 1482 C C . ASP B 1 91 ? 65.004 20.399 11.374 1.00 59.31 90 ASP B C 1
ATOM 1483 O O . ASP B 1 91 ? 65.399 20.518 10.211 1.00 59.78 90 ASP B O 1
ATOM 1488 N N . VAL B 1 92 ? 63.869 20.947 11.802 1.00 57.97 91 VAL B N 1
ATOM 1489 C CA . VAL B 1 92 ? 63.076 21.819 10.929 1.00 58.56 91 VAL B CA 1
ATOM 1490 C C . VAL B 1 92 ? 63.742 23.181 10.667 1.00 61.37 91 VAL B C 1
ATOM 1491 O O . VAL B 1 92 ? 63.663 23.715 9.556 1.00 62.66 91 VAL B O 1
ATOM 1495 N N . LEU B 1 93 ? 64.363 23.755 11.691 1.00 63.67 92 LEU B N 1
ATOM 1496 C CA . LEU B 1 93 ? 65.030 25.056 11.550 1.00 66.59 92 LEU B CA 1
ATOM 1497 C C . LEU B 1 93 ? 66.461 24.845 11.016 1.00 68.87 92 LEU B C 1
ATOM 1498 O O . LEU B 1 93 ? 66.666 24.821 9.800 1.00 67.19 92 LEU B O 1
ATOM 1503 N N . GLY B 1 94 ? 67.430 24.647 11.912 1.00 72.10 93 GLY B N 1
ATOM 1504 C CA . GLY B 1 94 ? 68.819 24.396 11.515 1.00 74.07 93 GLY B CA 1
ATOM 1505 C C . GLY B 1 94 ? 69.648 25.663 11.465 1.00 75.24 93 GLY B C 1
ATOM 1506 O O . GLY B 1 94 ? 70.871 25.610 11.601 1.00 78.52 93 GLY B O 1
#

Foldseek 3Di:
DQLVVVDDLLLLLQQLLVQLVCVVVVHFDWPVVSCVRRVPDPVVCVVVVVSCVSRQQWDWDDPDVVTITIHGDVVSNVVSVVSVVVVVVD/DLVVVDDLLLLLQQLLQQLVCVVVPHFDFPVVSCVSSVPHPVVCVVSVVSCVVVQQWDWDDPDPPGIGIHGDVNNNVVSVVSVVVVVVPD

Nearest PDB structures (foldseek):
  2pg4-assembly1_A  TM=1.011E+00  e=6.084E-16  Aeropyrum pernix K1
  3eco-assembly1_A  TM=8.352E-01  e=2.072E-03  Staphylococcus aureus subsp. aureus Mu50
  2obp-assembly2_B  TM=7.943E-01  e=3.073E-03  Cupriavidus pinatubonensis JMP134
  6o8m-assembly1_A  TM=8.189E-01  e=8.798E-03  Rhodobacter capsulatus
  3pqj-assembly2_C  TM=8.023E-01  e=2.518E-02  Xylella fastidiosa

Radius of gyration: 17.79 Å; Cα contacts (8 Å, |Δi|>4): 269; chains: 2; bounding box: 50×31×43 Å

Secondary structure (DSSP, 8-state):
--GGGGSBHHHHHHHHHHHHHHHHTT----HHHHHHHH---HHHH--HHHHHHHTTSEEEEEEETTEEEEEE-HHHHHHHHHHHHHHHH-/--GGGSBHHHHHHHHHHHHHHHHTT----HHHHHHHHT--HHHH--HHHHHHHTTSEEEEE-SSS-EEEEE-HHHHHHHHHHHHHHHH--

CATH classification: 1.10.10.10

Organism: Aeropyrum pernix (strain ATCC 700893 / DSM 11879 / JCM 9820 / NBRC 100138 / K1) (NCBI:txid272557)

Solvent-accessible surface area: 9622 Å² total